Protein AF-A0A969I2C7-F1 (afdb_monomer_lite)

Sequence (202 aa):
MCLPRSASASSNAVRVYLEALSSTLPQPARATVAEISGVPRQALALRAYLRAGDQLTTRWSWTEQQTREFQASSGHRQLLASIAAVTQRFEADNPGFSLFANTQVRSLELQLQRWNENPRVAAVAGELYAALVRELEWAHPEQPGVSSLDRCKAFLIGWRPSVGCAFGGARSVRARTVACRRFPGDAGGAHRRRHERCSHRA

Secondary structure (DSSP, 8-state):
-PPPPPHHHHHHHHHHHHHHHHTTS-HHHHHHHHHSSSHHHHHHHHHHHHHHGGGTTTTPPPPHHHHHHHHHSHHHHHHHHHHHHHHHHHHHHSTT-B---------HHHHHHHHHH-HHHHHHHHHHHHHHHHHHHHH--SS--HHHHHHHHHHHHH---SS----S------------BPPPPP----------------

Radius of gyration: 27.77 Å; chains: 1; bounding box: 51×50×104 Å

Structure (mmCIF, N/CA/C/O backbone):
data_AF-A0A969I2C7-F1
#
_entry.id   AF-A0A969I2C7-F1
#
loop_
_atom_site.group_PDB
_atom_site.id
_atom_site.type_symbol
_atom_site.label_atom_id
_atom_site.label_alt_id
_atom_site.label_comp_id
_atom_site.label_asym_id
_atom_site.label_entity_id
_atom_site.label_seq_id
_atom_site.pdbx_PDB_ins_code
_atom_site.Cartn_x
_atom_site.Cartn_y
_atom_site.Cartn_z
_atom_site.occupancy
_atom_site.B_iso_or_equiv
_atom_site.auth_seq_id
_atom_site.auth_comp_id
_atom_site.auth_asym_id
_atom_site.auth_atom_id
_atom_site.pdbx_PDB_model_num
ATOM 1 N N . MET A 1 1 ? 25.842 -8.824 -31.237 1.00 39.06 1 MET A N 1
ATOM 2 C CA . MET A 1 1 ? 26.272 -8.269 -29.936 1.00 39.06 1 MET A CA 1
ATOM 3 C C . MET A 1 1 ? 25.259 -7.212 -29.528 1.00 39.06 1 MET A C 1
ATOM 5 O O . MET A 1 1 ? 25.182 -6.196 -30.202 1.00 39.06 1 MET A O 1
ATOM 9 N N . CYS A 1 2 ? 24.444 -7.463 -28.504 1.00 46.62 2 CYS A N 1
ATOM 10 C CA . CYS A 1 2 ? 23.597 -6.425 -27.909 1.00 46.62 2 CYS A CA 1
ATOM 11 C C . CYS A 1 2 ? 24.410 -5.756 -26.802 1.00 46.62 2 CYS A C 1
ATOM 13 O O . CYS A 1 2 ? 24.864 -6.437 -25.884 1.00 46.62 2 CYS A O 1
ATOM 15 N N . LEU A 1 3 ? 24.664 -4.455 -26.933 1.00 50.41 3 LEU A N 1
ATOM 16 C CA . LEU A 1 3 ? 25.344 -3.691 -25.893 1.00 50.41 3 LEU A CA 1
ATOM 17 C C . LEU A 1 3 ? 24.440 -3.604 -24.652 1.00 50.41 3 LEU A C 1
ATOM 19 O O . LEU A 1 3 ? 23.225 -3.447 -24.807 1.00 50.41 3 LEU A O 1
ATOM 23 N N . PRO A 1 4 ? 25.002 -3.700 -23.436 1.00 59.28 4 PRO A N 1
ATOM 24 C CA . PRO A 1 4 ? 24.235 -3.496 -22.218 1.00 59.28 4 PRO A CA 1
ATOM 25 C C . PRO A 1 4 ? 23.692 -2.063 -22.172 1.00 59.28 4 PRO A C 1
ATOM 27 O O . PRO A 1 4 ? 24.379 -1.103 -22.527 1.00 59.28 4 PRO A O 1
ATOM 30 N N . ARG A 1 5 ? 22.441 -1.926 -21.732 1.00 67.06 5 ARG A N 1
ATOM 31 C CA . ARG A 1 5 ? 21.772 -0.637 -21.554 1.00 67.06 5 ARG A CA 1
ATOM 32 C C . ARG A 1 5 ? 22.396 0.121 -20.375 1.00 67.06 5 ARG A C 1
ATOM 34 O O . ARG A 1 5 ? 22.718 -0.474 -19.352 1.00 67.06 5 ARG A O 1
ATOM 41 N N . SER A 1 6 ? 22.573 1.436 -20.503 1.00 69.69 6 SER A N 1
ATOM 42 C CA . SER A 1 6 ? 23.121 2.273 -19.424 1.00 69.69 6 SER A CA 1
ATOM 43 C C . SER A 1 6 ? 22.170 2.352 -18.222 1.00 69.69 6 SER A C 1
ATOM 45 O O . SER A 1 6 ? 20.956 2.452 -18.393 1.00 69.69 6 SER A O 1
ATOM 47 N N . ALA A 1 7 ? 22.713 2.433 -17.002 1.00 68.00 7 ALA A N 1
ATOM 48 C CA . ALA A 1 7 ? 21.931 2.448 -15.756 1.00 68.00 7 ALA A CA 1
ATOM 49 C C . ALA A 1 7 ? 20.865 3.568 -15.672 1.00 68.00 7 ALA A C 1
ATOM 51 O O . ALA A 1 7 ? 19.796 3.382 -15.080 1.00 68.00 7 ALA A O 1
ATOM 52 N N . SER A 1 8 ? 21.125 4.732 -16.279 1.00 70.50 8 SER A N 1
ATOM 53 C CA . SER A 1 8 ? 20.162 5.839 -16.375 1.00 70.50 8 SER A CA 1
ATOM 54 C C . SER A 1 8 ? 18.977 5.506 -17.287 1.00 70.50 8 SER A C 1
ATOM 56 O O . SER A 1 8 ? 17.833 5.804 -16.944 1.00 70.50 8 SER A O 1
ATOM 58 N N . ALA A 1 9 ? 19.228 4.831 -18.410 1.00 71.38 9 ALA A N 1
ATOM 59 C CA . ALA A 1 9 ? 18.199 4.389 -19.342 1.00 71.38 9 ALA A CA 1
ATOM 60 C C . ALA A 1 9 ? 17.344 3.262 -18.739 1.00 71.38 9 ALA A C 1
ATOM 62 O O . ALA A 1 9 ? 16.119 3.300 -18.857 1.00 71.38 9 ALA A O 1
ATOM 63 N N . SER A 1 10 ? 17.952 2.331 -17.997 1.00 78.56 10 SER A N 1
ATOM 64 C CA . SER A 1 10 ? 17.219 1.303 -17.244 1.00 78.56 10 SER A CA 1
ATOM 65 C C . SER A 1 10 ? 16.339 1.913 -16.147 1.00 78.56 10 SER A C 1
ATOM 67 O O . SER A 1 10 ? 15.177 1.540 -16.000 1.00 78.56 10 SER A O 1
ATOM 69 N N . SER A 1 11 ? 16.843 2.920 -15.424 1.00 83.62 11 SER A N 1
ATOM 70 C CA . SER A 1 11 ? 16.057 3.640 -14.410 1.00 83.62 11 SER A CA 1
ATOM 71 C C . SER A 1 11 ? 14.881 4.414 -15.018 1.00 83.62 11 SER A C 1
ATOM 73 O O . SER A 1 11 ? 13.804 4.465 -14.423 1.00 83.62 11 SER A O 1
ATOM 75 N N . ASN A 1 12 ? 15.058 4.995 -16.210 1.00 88.88 12 ASN A N 1
ATOM 76 C CA . ASN A 1 12 ? 13.971 5.654 -16.931 1.00 88.88 12 ASN A CA 1
ATOM 77 C C . ASN A 1 12 ? 12.914 4.643 -17.403 1.00 88.88 12 ASN A C 1
ATOM 79 O O . ASN A 1 12 ? 11.724 4.848 -17.183 1.00 88.88 12 ASN A O 1
ATOM 83 N N . ALA A 1 13 ? 13.341 3.507 -17.963 1.00 90.12 13 ALA A N 1
ATOM 84 C CA . ALA A 1 13 ? 12.431 2.443 -18.382 1.00 90.12 13 ALA A CA 1
ATOM 85 C C . ALA A 1 13 ? 11.561 1.944 -17.225 1.00 90.12 13 ALA A C 1
ATOM 87 O O . ALA A 1 13 ? 10.348 1.835 -17.377 1.00 90.12 13 ALA A O 1
ATOM 88 N N . VAL A 1 14 ? 12.150 1.719 -16.044 1.00 93.56 14 VAL A N 1
ATOM 89 C CA . VAL A 1 14 ? 11.373 1.340 -14.856 1.00 93.56 14 VAL A CA 1
ATOM 90 C C . VAL A 1 14 ? 10.276 2.365 -14.573 1.00 93.56 14 VAL A C 1
ATOM 92 O O . VAL A 1 14 ? 9.125 1.977 -14.395 1.00 93.56 14 VAL A O 1
ATOM 95 N N . ARG A 1 15 ? 10.593 3.666 -14.572 1.00 94.31 15 ARG A N 1
ATOM 96 C CA . ARG A 1 15 ? 9.592 4.718 -14.326 1.00 94.31 15 ARG A CA 1
ATOM 97 C C . ARG A 1 15 ? 8.451 4.671 -15.339 1.00 94.31 15 ARG A C 1
ATOM 99 O O . ARG A 1 15 ? 7.300 4.661 -14.920 1.00 94.31 15 ARG A O 1
ATOM 106 N N . VAL A 1 16 ? 8.766 4.557 -16.629 1.00 94.62 16 VAL A N 1
ATOM 107 C CA . VAL A 1 16 ? 7.765 4.495 -17.707 1.00 94.62 16 VAL A CA 1
ATOM 108 C C . VAL A 1 16 ? 6.831 3.290 -17.535 1.00 94.62 16 VAL A C 1
ATOM 110 O O . VAL A 1 16 ? 5.611 3.432 -17.614 1.00 94.62 16 VAL A O 1
ATOM 113 N N . TYR A 1 17 ? 7.371 2.105 -17.235 1.00 96.19 17 TYR A N 1
ATOM 114 C CA . TY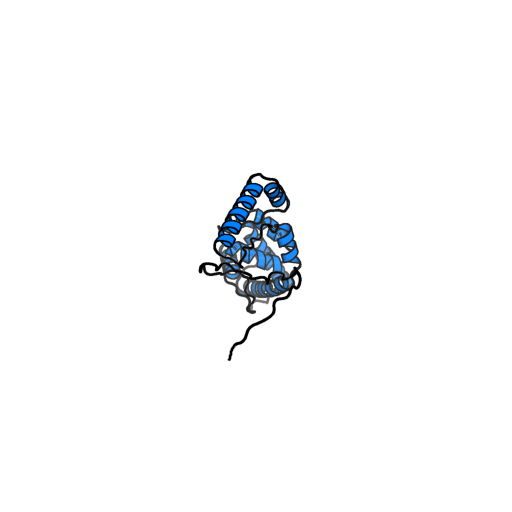R A 1 17 ? 6.550 0.912 -16.991 1.00 96.19 17 TYR A CA 1
ATOM 115 C C . TYR A 1 17 ? 5.682 1.048 -15.733 1.00 96.19 17 TYR A C 1
ATOM 117 O O . TYR A 1 17 ? 4.509 0.673 -15.752 1.00 96.19 17 TYR A O 1
ATOM 125 N N . LEU A 1 18 ? 6.235 1.583 -14.639 1.00 96.62 18 LEU A N 1
ATOM 126 C CA . LEU A 1 18 ? 5.486 1.783 -13.396 1.00 96.62 18 LEU A CA 1
ATOM 127 C C . LEU A 1 18 ? 4.371 2.819 -13.565 1.00 96.62 18 LEU A C 1
ATOM 129 O O . LEU A 1 18 ? 3.283 2.620 -13.028 1.00 96.62 18 LEU A O 1
ATOM 133 N N . GLU A 1 19 ? 4.609 3.893 -14.315 1.00 96.06 19 GLU A N 1
ATOM 134 C CA . GLU A 1 19 ? 3.605 4.912 -14.628 1.00 96.06 19 GLU A CA 1
ATOM 135 C C . GLU A 1 19 ? 2.473 4.332 -15.481 1.00 96.06 19 GLU A C 1
ATOM 137 O O . GLU A 1 19 ? 1.300 4.446 -15.112 1.00 96.06 19 GLU A O 1
ATOM 142 N N . ALA A 1 20 ? 2.815 3.616 -16.556 1.00 96.31 20 ALA A N 1
ATOM 143 C CA . ALA A 1 20 ? 1.841 2.951 -17.414 1.00 96.31 20 ALA A CA 1
ATOM 144 C C . ALA A 1 20 ? 0.971 1.960 -16.622 1.00 96.31 20 ALA A C 1
ATOM 146 O O . ALA A 1 20 ? -0.255 1.993 -16.722 1.00 96.31 20 ALA A O 1
ATOM 147 N N . LEU A 1 21 ? 1.568 1.135 -15.758 1.00 97.00 21 LEU A N 1
ATOM 148 C CA . LEU A 1 21 ? 0.813 0.222 -14.897 1.00 97.00 21 LEU A CA 1
ATOM 149 C C . LEU A 1 21 ? -0.023 0.962 -13.841 1.00 97.00 21 LEU A C 1
ATOM 151 O O . LEU A 1 21 ? -1.174 0.593 -13.606 1.00 97.00 21 LEU A O 1
ATOM 155 N N . SER A 1 22 ? 0.501 2.030 -13.236 1.00 96.94 22 SER A N 1
ATOM 156 C CA . SER A 1 22 ? -0.236 2.844 -12.254 1.00 96.94 22 SER A CA 1
ATOM 157 C C . SER A 1 22 ? -1.448 3.546 -12.873 1.00 96.94 22 SER A C 1
ATOM 159 O O . SER A 1 22 ? -2.465 3.733 -12.203 1.00 96.94 22 SER A O 1
ATOM 161 N N . SER A 1 23 ? -1.389 3.873 -14.168 1.00 95.88 23 SER A N 1
ATOM 162 C CA . SER A 1 23 ? -2.513 4.449 -14.917 1.00 95.88 23 SER A CA 1
ATOM 163 C C . SER A 1 23 ? -3.710 3.497 -15.066 1.00 95.88 23 SER A C 1
ATOM 165 O O . SER A 1 23 ? -4.820 3.945 -15.350 1.00 95.88 23 SER A O 1
ATOM 167 N N . THR A 1 24 ? -3.517 2.197 -14.818 1.00 94.94 24 THR A N 1
ATOM 168 C CA . THR A 1 24 ? -4.598 1.195 -14.818 1.00 94.94 24 THR A CA 1
ATOM 169 C C . THR A 1 24 ? -5.295 1.064 -13.463 1.00 94.94 24 THR A C 1
ATOM 171 O O . THR A 1 24 ? -6.362 0.463 -13.371 1.00 94.94 24 THR A O 1
ATOM 174 N N . LEU A 1 25 ? -4.712 1.628 -12.399 1.00 95.25 25 LEU A N 1
ATOM 175 C CA . LEU A 1 25 ? -5.284 1.553 -11.060 1.00 95.25 25 LEU A CA 1
ATOM 176 C C . LEU A 1 25 ? -6.465 2.525 -10.886 1.00 95.25 25 LEU A C 1
ATOM 178 O O . LEU A 1 25 ? -6.471 3.606 -11.499 1.00 95.25 25 LEU A O 1
ATOM 182 N N . PRO A 1 26 ? -7.410 2.202 -9.976 1.00 94.56 26 PRO A N 1
ATOM 183 C CA . PRO A 1 26 ? -8.399 3.153 -9.480 1.00 94.56 26 PRO A CA 1
ATOM 184 C C . PRO A 1 26 ? -7.735 4.428 -8.957 1.00 94.56 26 PRO A C 1
ATOM 186 O O . PRO A 1 26 ? -6.616 4.379 -8.435 1.00 94.56 26 PRO A O 1
ATOM 189 N N . GLN A 1 27 ? -8.442 5.559 -9.049 1.00 93.69 27 GLN A N 1
ATOM 190 C CA . GLN A 1 27 ? -7.879 6.867 -8.699 1.00 93.69 27 GLN A CA 1
ATOM 191 C C . GLN A 1 27 ? -7.196 6.870 -7.320 1.00 93.69 27 GLN A C 1
ATOM 193 O O . GLN A 1 27 ? -6.032 7.279 -7.283 1.00 93.69 27 GLN A O 1
ATOM 198 N N . PRO A 1 28 ? -7.824 6.391 -6.220 1.00 92.69 28 PRO A N 1
ATOM 199 C CA . PRO A 1 28 ? -7.234 6.558 -4.889 1.00 92.69 28 PRO A CA 1
ATOM 200 C C . PRO A 1 28 ? -5.868 5.880 -4.775 1.00 92.69 28 PRO A C 1
ATOM 202 O O . PRO A 1 28 ? -4.930 6.422 -4.189 1.00 92.69 28 PRO A O 1
ATOM 205 N N . ALA A 1 29 ? -5.728 4.722 -5.425 1.00 94.81 29 ALA A N 1
ATOM 206 C CA . ALA A 1 29 ? -4.479 3.984 -5.482 1.00 94.81 29 ALA A CA 1
ATOM 207 C C . ALA A 1 29 ? -3.422 4.686 -6.326 1.00 94.81 29 ALA A C 1
ATOM 209 O O . ALA A 1 29 ? -2.269 4.762 -5.910 1.00 94.81 29 ALA A O 1
ATOM 210 N N . ARG A 1 30 ? -3.810 5.254 -7.469 1.00 95.75 30 ARG A N 1
ATOM 211 C CA . ARG A 1 30 ? -2.900 6.042 -8.306 1.00 95.75 30 ARG A CA 1
ATOM 212 C C . ARG A 1 30 ? -2.360 7.266 -7.567 1.00 95.75 30 ARG A C 1
ATOM 214 O O . ARG A 1 30 ? -1.153 7.486 -7.588 1.00 95.75 30 ARG A O 1
ATOM 221 N N . ALA A 1 31 ? -3.230 8.016 -6.889 1.00 94.88 31 ALA A N 1
ATOM 222 C CA . ALA A 1 31 ? -2.831 9.167 -6.080 1.00 94.88 31 ALA A CA 1
ATOM 223 C C . ALA A 1 31 ? -1.869 8.752 -4.958 1.00 94.88 31 ALA A C 1
ATOM 225 O O . ALA A 1 31 ? -0.801 9.334 -4.802 1.00 94.88 31 ALA A O 1
ATOM 226 N N . THR A 1 32 ? -2.183 7.656 -4.265 1.00 95.69 32 THR A N 1
ATOM 227 C CA . THR A 1 32 ? -1.338 7.132 -3.184 1.00 95.69 32 THR A CA 1
ATOM 228 C C . THR A 1 32 ? 0.038 6.689 -3.685 1.00 95.69 32 THR A C 1
ATOM 230 O O . THR A 1 32 ? 1.037 6.959 -3.028 1.00 95.69 32 THR A O 1
ATOM 233 N N . VAL A 1 33 ? 0.137 6.052 -4.860 1.00 96.69 33 VAL A N 1
ATOM 234 C CA . VAL A 1 33 ? 1.444 5.714 -5.457 1.00 96.69 33 VAL A CA 1
ATOM 235 C C . VAL A 1 33 ? 2.267 6.976 -5.739 1.00 96.69 33 VAL A C 1
ATOM 237 O O . VAL A 1 33 ? 3.473 6.969 -5.496 1.00 96.69 33 VAL A O 1
ATOM 240 N N . ALA A 1 34 ? 1.639 8.059 -6.204 1.00 95.38 34 ALA A N 1
ATOM 241 C CA . ALA A 1 34 ? 2.335 9.314 -6.484 1.00 95.38 34 ALA A CA 1
ATOM 242 C C . ALA A 1 34 ? 2.914 9.979 -5.217 1.00 95.38 34 ALA A C 1
ATOM 244 O O . ALA A 1 34 ? 3.981 10.584 -5.287 1.00 95.38 34 ALA A O 1
ATOM 245 N N . GLU A 1 35 ? 2.266 9.812 -4.060 1.00 96.38 35 GLU A N 1
ATOM 246 C CA . GLU A 1 35 ? 2.725 10.340 -2.762 1.00 96.38 35 GLU A CA 1
ATOM 247 C C . GLU A 1 35 ? 3.850 9.512 -2.108 1.00 96.38 35 GLU A C 1
ATOM 249 O O . GLU A 1 35 ? 4.478 9.939 -1.134 1.00 96.38 35 GLU A O 1
ATOM 254 N N . ILE A 1 36 ? 4.133 8.310 -2.616 1.00 97.00 36 ILE A N 1
ATOM 255 C CA . ILE A 1 36 ? 5.173 7.443 -2.057 1.00 97.00 36 ILE A CA 1
ATOM 256 C C . ILE A 1 36 ? 6.563 7.906 -2.496 1.00 97.00 36 ILE A C 1
ATOM 258 O O . ILE A 1 36 ? 6.859 8.043 -3.686 1.00 97.00 36 ILE A O 1
ATOM 262 N N . SER A 1 37 ? 7.462 8.055 -1.522 1.00 93.94 37 SER A N 1
ATOM 263 C CA . SER A 1 37 ? 8.812 8.567 -1.744 1.00 93.94 37 SER A CA 1
ATOM 264 C C . SER A 1 37 ? 9.735 7.525 -2.378 1.00 93.94 37 SER A C 1
ATOM 266 O O . SER A 1 37 ? 10.164 6.551 -1.744 1.00 93.94 37 SER A O 1
ATOM 268 N N . GLY A 1 38 ? 10.127 7.805 -3.620 1.00 95.38 38 GLY A N 1
ATOM 269 C CA . GLY A 1 38 ? 11.144 7.069 -4.363 1.00 95.38 38 GLY A CA 1
ATOM 270 C C . GLY A 1 38 ? 10.597 5.878 -5.150 1.00 95.38 38 GLY A C 1
ATOM 271 O O . GLY A 1 38 ? 9.775 5.097 -4.669 1.00 95.38 38 GLY A O 1
ATOM 272 N N . VAL A 1 39 ? 11.137 5.701 -6.358 1.00 96.81 39 VAL A N 1
ATOM 273 C CA . VAL A 1 39 ? 10.709 4.673 -7.325 1.00 96.81 39 VAL A CA 1
ATOM 274 C C . VAL A 1 39 ? 10.699 3.253 -6.749 1.00 96.81 39 VAL A C 1
ATOM 276 O O . VAL A 1 39 ? 9.729 2.536 -6.992 1.00 96.81 39 VAL A O 1
ATOM 279 N N . PRO A 1 40 ? 11.689 2.819 -5.939 1.00 97.12 40 PRO A N 1
ATOM 280 C CA . PRO A 1 40 ? 11.650 1.476 -5.367 1.00 97.12 40 PRO A CA 1
ATOM 281 C C . PRO A 1 40 ? 10.405 1.228 -4.505 1.00 97.12 40 PRO A C 1
ATOM 283 O O . PRO A 1 40 ? 9.759 0.184 -4.617 1.00 97.12 40 PRO A O 1
ATOM 286 N N . ARG A 1 41 ? 10.033 2.190 -3.645 1.00 98.06 41 ARG A N 1
ATOM 287 C CA . ARG A 1 41 ? 8.859 2.050 -2.769 1.00 98.06 41 ARG A CA 1
ATOM 288 C C . ARG A 1 41 ? 7.562 2.102 -3.569 1.00 98.06 41 ARG A C 1
ATOM 290 O O . ARG A 1 41 ? 6.636 1.359 -3.249 1.00 98.06 41 ARG A O 1
ATOM 297 N N . GLN A 1 42 ? 7.516 2.927 -4.615 1.00 98.12 42 GLN A N 1
ATOM 298 C CA . GLN A 1 42 ? 6.392 2.977 -5.552 1.00 98.12 42 GLN A CA 1
ATOM 299 C C . GLN A 1 42 ? 6.194 1.629 -6.253 1.00 98.12 42 GLN A C 1
ATOM 301 O O . GLN A 1 42 ? 5.075 1.127 -6.284 1.00 98.12 42 GLN A O 1
ATOM 306 N N . ALA A 1 43 ? 7.270 0.989 -6.727 1.00 98.00 43 ALA A N 1
ATOM 307 C CA . ALA A 1 43 ? 7.205 -0.338 -7.343 1.00 98.00 43 ALA A CA 1
ATOM 308 C C . ALA A 1 43 ? 6.625 -1.392 -6.386 1.00 98.00 43 ALA A C 1
ATOM 310 O O . ALA A 1 43 ? 5.768 -2.194 -6.766 1.00 98.00 43 ALA A O 1
ATOM 311 N N . LEU A 1 44 ? 7.051 -1.364 -5.119 1.00 98.00 44 LEU A N 1
ATOM 312 C CA . LEU A 1 44 ? 6.554 -2.285 -4.099 1.00 98.00 44 LEU A CA 1
ATOM 313 C C . LEU A 1 44 ? 5.074 -2.050 -3.762 1.00 98.00 44 LEU A C 1
ATOM 315 O O . LEU A 1 44 ? 4.324 -3.016 -3.599 1.00 98.00 44 LEU A O 1
ATOM 319 N N . ALA A 1 45 ? 4.642 -0.791 -3.681 1.00 97.44 45 ALA A N 1
ATOM 320 C CA . ALA A 1 45 ? 3.241 -0.444 -3.453 1.00 97.44 45 ALA A CA 1
ATOM 321 C C . ALA A 1 45 ? 2.361 -0.833 -4.647 1.00 97.44 45 ALA A C 1
ATOM 323 O O . ALA A 1 45 ? 1.341 -1.502 -4.472 1.00 97.44 45 ALA A O 1
ATOM 324 N N . LEU A 1 46 ? 2.802 -0.511 -5.865 1.00 97.75 46 LEU A N 1
ATOM 325 C CA . LEU A 1 46 ? 2.124 -0.883 -7.101 1.00 97.75 46 LEU A CA 1
ATOM 326 C C . LEU A 1 46 ? 1.931 -2.399 -7.190 1.00 97.75 46 LEU A C 1
ATOM 328 O O . LEU A 1 46 ? 0.825 -2.861 -7.457 1.00 97.75 46 LEU A O 1
ATOM 332 N N . ARG A 1 47 ? 2.963 -3.187 -6.869 1.00 97.50 47 ARG A N 1
ATOM 333 C CA . ARG A 1 47 ? 2.849 -4.648 -6.755 1.00 97.50 47 ARG A CA 1
ATOM 334 C C . ARG A 1 47 ? 1.724 -5.069 -5.803 1.00 97.50 47 ARG A C 1
ATOM 336 O O . ARG A 1 47 ? 0.958 -5.976 -6.127 1.00 97.50 47 ARG A O 1
ATOM 343 N N . ALA A 1 48 ? 1.640 -4.462 -4.618 1.00 95.62 48 ALA A N 1
ATOM 344 C CA . ALA A 1 48 ? 0.611 -4.801 -3.637 1.00 95.62 48 ALA A CA 1
ATOM 345 C C . ALA A 1 48 ? -0.802 -4.483 -4.161 1.00 95.62 48 ALA A C 1
ATOM 347 O O . ALA A 1 48 ? -1.703 -5.309 -4.012 1.00 95.62 48 ALA A O 1
ATOM 348 N N . TYR A 1 49 ? -0.977 -3.341 -4.829 1.00 96.12 49 TYR A N 1
ATOM 349 C CA . TYR A 1 49 ? -2.252 -2.935 -5.426 1.00 96.12 49 TYR A CA 1
ATOM 350 C C . TYR A 1 49 ? -2.660 -3.803 -6.615 1.00 96.12 49 TYR A C 1
ATOM 352 O O . TYR A 1 49 ? -3.798 -4.263 -6.668 1.00 96.12 49 TYR A O 1
ATOM 360 N N . LEU A 1 50 ? -1.724 -4.129 -7.508 1.00 96.12 50 LEU A N 1
ATOM 361 C CA . LEU A 1 50 ? -1.968 -5.047 -8.622 1.00 96.12 50 LEU A CA 1
ATOM 362 C C . LEU A 1 50 ? -2.389 -6.440 -8.136 1.00 96.12 50 LEU A C 1
ATOM 364 O O . LEU A 1 50 ? -3.238 -7.076 -8.753 1.00 96.12 50 LEU A O 1
ATOM 368 N N . ARG A 1 51 ? -1.831 -6.906 -7.012 1.00 95.56 51 ARG A N 1
ATOM 369 C CA . ARG A 1 51 ? -2.205 -8.188 -6.401 1.00 95.56 51 ARG A CA 1
ATOM 370 C C . ARG A 1 51 ? -3.571 -8.150 -5.709 1.00 95.56 51 ARG A C 1
ATOM 372 O O . ARG A 1 51 ? -4.218 -9.189 -5.613 1.00 95.56 51 ARG A O 1
ATOM 379 N N . ALA A 1 52 ? -3.993 -6.995 -5.197 1.00 93.50 52 ALA A N 1
ATOM 380 C CA . ALA A 1 52 ? -5.318 -6.835 -4.602 1.00 93.50 52 ALA A CA 1
ATOM 381 C C . ALA A 1 52 ? -6.436 -6.877 -5.659 1.00 93.50 52 ALA A C 1
ATOM 383 O O . ALA A 1 52 ? -7.527 -7.362 -5.358 1.00 93.50 52 ALA A O 1
ATOM 384 N N . GLY A 1 53 ? -6.153 -6.409 -6.881 1.00 91.50 53 GLY A N 1
ATOM 385 C CA . GLY A 1 53 ? -7.094 -6.437 -8.002 1.00 91.50 53 GLY A CA 1
ATOM 386 C C . GLY A 1 53 ? -8.414 -5.744 -7.660 1.00 91.50 53 GLY A C 1
ATOM 387 O O . GLY A 1 53 ? -8.425 -4.680 -7.041 1.00 91.50 53 GLY A O 1
ATOM 388 N N . ASP A 1 54 ? -9.530 -6.383 -8.001 1.00 88.56 54 ASP A N 1
ATOM 389 C CA . ASP A 1 54 ? -10.878 -5.817 -7.840 1.00 88.56 54 ASP A CA 1
ATOM 390 C C . ASP A 1 54 ? -11.281 -5.585 -6.374 1.00 88.56 54 ASP A C 1
ATOM 392 O O . ASP A 1 54 ? -12.189 -4.812 -6.080 1.00 88.56 54 ASP A O 1
ATOM 396 N N . GLN A 1 55 ? -10.585 -6.217 -5.424 1.00 89.75 55 GLN A N 1
ATOM 397 C CA . GLN A 1 55 ? -10.828 -6.042 -3.987 1.00 89.75 55 GLN A CA 1
ATOM 398 C C . GLN A 1 55 ? -10.150 -4.792 -3.410 1.00 89.75 55 GLN A C 1
ATOM 400 O O . GLN A 1 55 ? -10.228 -4.540 -2.207 1.00 89.75 55 GLN A O 1
ATOM 405 N N . LEU A 1 56 ? -9.435 -4.023 -4.234 1.00 91.19 56 LEU A N 1
ATOM 406 C CA . LEU A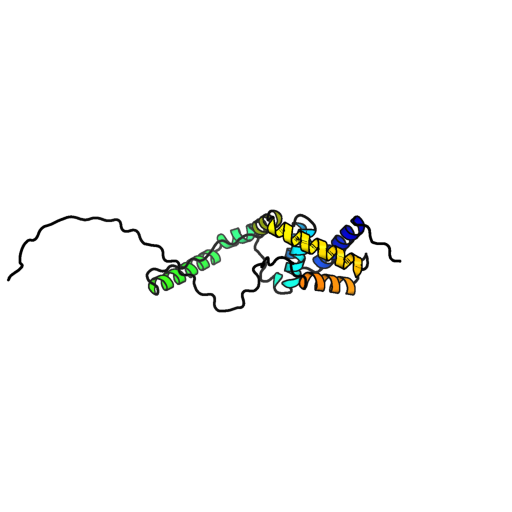 1 56 ? -8.663 -2.883 -3.758 1.00 91.19 56 LEU A CA 1
ATOM 407 C C . LEU A 1 56 ? -9.554 -1.766 -3.209 1.00 91.19 56 LEU A C 1
ATOM 409 O O . LEU A 1 56 ? -9.287 -1.235 -2.134 1.00 91.19 56 LEU A O 1
ATOM 413 N N . THR A 1 57 ? -10.623 -1.424 -3.926 1.00 87.25 57 THR A N 1
ATOM 414 C CA . THR A 1 57 ? -11.521 -0.319 -3.556 1.00 87.25 57 THR A CA 1
ATOM 415 C C . THR A 1 57 ? -12.406 -0.671 -2.364 1.00 87.25 57 THR A C 1
ATOM 417 O O . THR A 1 57 ? -12.678 0.189 -1.532 1.00 87.25 57 THR A O 1
ATOM 420 N N . THR A 1 58 ? -12.797 -1.940 -2.220 1.00 87.69 58 THR A N 1
ATOM 421 C CA . THR A 1 58 ? -13.641 -2.408 -1.107 1.00 87.69 58 THR A CA 1
ATOM 422 C C . THR A 1 58 ? -12.914 -2.397 0.237 1.00 87.69 58 THR A C 1
ATOM 424 O O . THR A 1 58 ? -13.550 -2.366 1.287 1.00 87.69 58 THR A O 1
ATOM 427 N N . ARG A 1 59 ? -11.577 -2.421 0.217 1.00 84.69 59 ARG A N 1
ATOM 428 C CA . ARG A 1 59 ? -10.714 -2.433 1.408 1.00 84.69 59 ARG A CA 1
ATOM 429 C C . ARG A 1 59 ? -9.850 -1.184 1.515 1.00 84.69 59 ARG A C 1
ATOM 431 O O . ARG A 1 59 ? -8.813 -1.214 2.180 1.00 84.69 59 ARG A O 1
ATOM 438 N N . TRP A 1 60 ? -10.245 -0.117 0.830 1.00 91.56 60 TRP A N 1
ATOM 439 C CA . TRP A 1 60 ? -9.469 1.108 0.804 1.00 91.56 60 TRP A CA 1
ATOM 440 C C . TRP A 1 60 ? -9.434 1.774 2.183 1.00 91.56 60 TRP A C 1
ATOM 442 O O . TRP A 1 60 ? -10.424 1.778 2.917 1.00 91.56 60 TRP A O 1
ATOM 452 N N . SER A 1 61 ? -8.280 2.331 2.539 1.00 90.94 61 SER A N 1
ATOM 453 C CA . SER A 1 61 ? -8.099 3.029 3.811 1.00 90.94 61 SER A CA 1
ATOM 454 C C . SER A 1 61 ? -8.794 4.386 3.782 1.00 90.94 61 SER A C 1
ATOM 456 O O . SER A 1 61 ? -8.711 5.110 2.792 1.00 90.94 61 SER A O 1
ATOM 458 N N . TRP A 1 62 ? -9.437 4.748 4.888 1.00 92.44 62 TRP A N 1
ATOM 459 C CA . TRP A 1 62 ? -10.033 6.070 5.051 1.00 92.44 62 TRP A CA 1
ATOM 460 C C . TRP A 1 62 ? -8.977 7.149 5.267 1.00 92.44 62 TRP A C 1
ATOM 462 O O . TRP A 1 62 ? -7.951 6.907 5.909 1.00 92.44 62 TRP A O 1
ATOM 472 N N . THR A 1 63 ? -9.264 8.351 4.777 1.00 93.19 63 THR A N 1
ATOM 473 C CA . THR A 1 63 ? -8.503 9.557 5.122 1.00 93.19 63 THR A CA 1
ATOM 474 C C . THR A 1 63 ? -8.722 9.934 6.585 1.00 93.19 63 THR A C 1
ATOM 476 O O . THR A 1 63 ? -9.639 9.444 7.262 1.00 93.19 63 THR A O 1
ATOM 479 N N . GLU A 1 64 ? -7.887 10.829 7.101 1.00 92.12 64 GLU A N 1
ATOM 480 C CA . GLU A 1 64 ? -8.065 11.358 8.450 1.00 92.12 64 GLU A CA 1
ATOM 481 C C . GLU A 1 64 ? -9.393 12.120 8.576 1.00 92.12 64 GLU A C 1
ATOM 483 O O . GLU A 1 64 ? -10.083 12.001 9.589 1.00 92.12 64 GLU A O 1
ATOM 488 N N . GLN A 1 65 ? -9.795 12.848 7.531 1.00 92.44 65 GLN A N 1
ATOM 489 C CA . GLN A 1 65 ? -11.084 13.537 7.489 1.00 92.44 65 GLN A CA 1
ATOM 490 C C . GLN A 1 65 ? -12.255 12.547 7.563 1.00 92.44 65 GLN A C 1
ATOM 492 O O . GLN A 1 65 ? -13.108 12.688 8.434 1.00 92.44 65 GLN A O 1
ATOM 497 N N . GLN A 1 66 ? -12.263 11.507 6.723 1.00 93.19 66 GLN A N 1
ATOM 498 C CA . GLN A 1 66 ? -13.307 10.472 6.745 1.00 93.19 66 GLN A CA 1
ATOM 499 C C . GLN A 1 66 ? -13.371 9.757 8.099 1.00 93.19 66 GLN A C 1
ATOM 501 O O . GLN A 1 66 ? -14.449 9.453 8.608 1.00 93.19 66 GLN A O 1
ATOM 506 N N . THR A 1 67 ? -12.209 9.521 8.716 1.00 91.88 67 THR A N 1
ATOM 507 C CA . THR A 1 67 ? -12.129 8.948 10.064 1.00 91.88 67 THR A CA 1
ATOM 508 C C . THR A 1 67 ? -12.798 9.864 11.091 1.00 91.88 67 THR A C 1
ATOM 510 O O . THR A 1 67 ? -13.614 9.390 11.882 1.00 91.88 67 THR A O 1
ATOM 513 N N . ARG A 1 68 ? -12.505 11.170 11.058 1.00 93.12 68 ARG A N 1
ATOM 514 C CA . ARG A 1 68 ? -13.112 12.170 11.951 1.00 93.12 68 ARG A CA 1
ATOM 515 C C . ARG A 1 68 ? -14.625 12.287 11.745 1.00 93.12 68 ARG A C 1
ATOM 517 O O . ARG A 1 68 ? -15.375 12.280 12.719 1.00 93.12 68 ARG A O 1
ATOM 524 N N . GLU A 1 69 ? -15.076 12.335 10.494 1.00 94.69 69 GLU A N 1
ATOM 525 C CA . GLU A 1 69 ? -16.499 12.373 10.135 1.00 94.69 69 GLU A CA 1
ATOM 526 C C . GLU A 1 69 ? -17.243 11.142 10.664 1.00 94.69 69 GLU A C 1
ATOM 528 O O . GLU A 1 69 ? -18.284 11.269 11.316 1.00 94.69 69 GLU A O 1
ATOM 533 N N . PHE A 1 70 ? -16.681 9.945 10.467 1.00 93.44 70 PHE A N 1
ATOM 534 C CA . PHE A 1 70 ? -17.272 8.727 11.008 1.00 93.44 70 PHE A CA 1
ATOM 535 C C . PHE A 1 70 ? -17.312 8.758 12.535 1.00 93.44 70 PHE A C 1
ATOM 537 O O . PHE A 1 70 ? -18.352 8.454 13.113 1.00 93.44 70 PHE A O 1
ATOM 544 N N . GLN A 1 71 ? -16.231 9.173 13.197 1.00 94.06 71 GLN A N 1
ATOM 545 C CA . GLN A 1 71 ? -16.165 9.240 14.659 1.00 94.06 71 GLN A CA 1
ATOM 546 C C . GLN A 1 71 ? -17.221 10.173 15.275 1.00 94.06 71 GLN A C 1
ATOM 548 O O . GLN A 1 71 ? -17.725 9.882 16.364 1.00 94.06 71 GLN A O 1
ATOM 553 N N . ALA A 1 72 ? -17.597 11.245 14.571 1.00 94.88 72 ALA A N 1
ATOM 554 C CA . ALA A 1 72 ? -18.666 12.159 14.976 1.00 94.88 72 ALA A CA 1
ATOM 555 C C . ALA A 1 72 ? -20.087 11.598 14.734 1.00 94.88 72 ALA A C 1
ATOM 557 O O . ALA A 1 72 ? -21.066 12.057 15.338 1.00 94.88 72 ALA A O 1
ATOM 558 N N . SER A 1 73 ? -20.223 10.587 13.873 1.00 95.94 73 SER A N 1
ATOM 559 C CA . SER A 1 73 ? -21.515 10.041 13.448 1.00 95.94 73 SER A CA 1
ATOM 560 C C . SER A 1 73 ? -22.243 9.235 14.536 1.00 95.94 73 SER A C 1
ATOM 562 O O . SER A 1 73 ? -21.658 8.722 15.495 1.00 95.94 73 SER A O 1
ATOM 564 N N . SER A 1 74 ? -23.559 9.071 14.364 1.00 96.44 74 SER A N 1
ATOM 565 C CA . SER A 1 74 ? -24.362 8.130 15.157 1.00 96.44 74 SER A CA 1
ATOM 566 C C . SER A 1 74 ? -23.942 6.675 14.938 1.00 96.44 74 SER A C 1
ATOM 568 O O . SER A 1 74 ? -23.971 5.894 15.888 1.00 96.44 74 SER A O 1
ATOM 570 N N . GLY A 1 75 ? -23.488 6.325 13.730 1.00 95.19 75 GLY A N 1
ATOM 571 C CA . GLY A 1 75 ? -22.995 4.986 13.404 1.00 95.19 75 GLY A CA 1
ATOM 572 C C . GLY A 1 75 ? -21.790 4.580 14.254 1.00 95.19 75 GLY A C 1
ATOM 573 O O . GLY A 1 75 ? -21.746 3.462 14.762 1.00 95.19 75 GLY A O 1
ATOM 574 N N . HIS A 1 76 ? -20.853 5.497 14.510 1.00 94.94 76 HIS A N 1
ATOM 575 C CA . HIS A 1 76 ? -19.725 5.220 15.404 1.00 94.94 76 HIS A CA 1
ATOM 576 C C . HIS A 1 76 ? -20.172 4.993 16.854 1.00 94.94 76 HIS A C 1
ATOM 578 O O . HIS A 1 76 ? -19.703 4.058 17.503 1.00 94.94 76 HIS A O 1
ATOM 584 N N . ARG A 1 77 ? -21.143 5.768 17.355 1.00 95.81 77 ARG A N 1
ATOM 585 C CA . ARG A 1 77 ? -21.721 5.531 18.691 1.00 95.81 77 ARG A CA 1
ATOM 586 C C . ARG A 1 77 ? -22.395 4.160 18.790 1.00 95.81 77 ARG A C 1
ATOM 588 O O . ARG A 1 77 ? -22.193 3.456 19.776 1.00 95.81 77 ARG A O 1
ATOM 595 N N . GLN A 1 78 ? -23.142 3.759 17.762 1.00 96.88 78 GLN A N 1
ATOM 596 C CA . GLN A 1 78 ? -23.774 2.436 17.692 1.00 96.88 78 GLN A CA 1
ATOM 597 C C . GLN A 1 78 ? -22.742 1.301 17.634 1.00 96.88 78 GLN A C 1
ATOM 599 O O . GLN A 1 78 ? -22.910 0.284 18.310 1.00 96.88 78 GLN A O 1
ATOM 604 N N . LEU A 1 79 ? -21.652 1.485 16.882 1.00 95.31 79 LEU A N 1
ATOM 605 C CA . LEU A 1 79 ? -20.538 0.537 16.831 1.00 95.31 79 LEU A CA 1
ATOM 606 C C . LEU A 1 79 ? -19.921 0.336 18.221 1.00 95.31 79 LEU A C 1
ATOM 608 O O . LEU A 1 79 ? -19.762 -0.802 18.655 1.00 95.31 79 LEU A O 1
ATOM 612 N N . LEU A 1 80 ? -19.614 1.423 18.935 1.00 96.06 80 LEU A N 1
ATOM 613 C CA . LEU A 1 80 ? -19.042 1.348 20.282 1.00 96.06 80 LEU A CA 1
ATOM 614 C C . LEU A 1 80 ? -19.991 0.665 21.273 1.00 96.06 80 LEU A C 1
ATOM 616 O O . LEU A 1 80 ? -19.552 -0.194 22.035 1.00 96.06 80 LEU A O 1
ATOM 620 N N . ALA A 1 81 ? -21.287 0.988 21.225 1.00 96.56 81 ALA A N 1
ATOM 621 C CA . ALA A 1 81 ? -22.295 0.330 22.054 1.00 96.56 81 ALA A CA 1
ATOM 622 C C . ALA A 1 81 ? -22.379 -1.180 21.767 1.00 96.56 81 ALA A C 1
ATOM 624 O O . ALA A 1 81 ? -22.444 -1.989 22.690 1.00 96.56 81 ALA A O 1
ATOM 625 N N . SER A 1 82 ? -22.307 -1.570 20.491 1.00 96.56 82 SER A N 1
ATOM 626 C CA . SER A 1 82 ? -22.327 -2.979 20.080 1.00 96.56 82 SER A CA 1
ATOM 627 C C . SER A 1 82 ? -21.082 -3.730 20.554 1.00 96.56 82 SER A C 1
ATOM 629 O O . SER A 1 82 ? -21.190 -4.845 21.059 1.00 96.56 82 SER A O 1
ATOM 631 N N . ILE A 1 83 ? -19.900 -3.112 20.443 1.00 95.56 83 ILE A N 1
ATOM 632 C CA . ILE A 1 83 ? -18.649 -3.681 20.966 1.00 95.56 83 ILE A CA 1
ATOM 633 C C . ILE A 1 83 ? -18.755 -3.878 22.480 1.00 95.56 83 ILE A C 1
ATOM 635 O O . ILE A 1 83 ? -18.442 -4.960 22.968 1.00 95.56 83 ILE A O 1
ATOM 639 N N . ALA A 1 84 ? -19.244 -2.874 23.211 1.00 95.38 84 ALA A N 1
ATOM 640 C CA . ALA A 1 84 ? -19.414 -2.960 24.658 1.00 95.38 84 ALA A CA 1
ATOM 641 C C . ALA A 1 84 ? -20.365 -4.098 25.063 1.00 95.38 84 ALA A C 1
ATOM 643 O O . ALA A 1 84 ? -20.045 -4.863 25.971 1.00 95.38 84 ALA A O 1
ATOM 644 N N . ALA A 1 85 ? -21.489 -4.262 24.357 1.00 96.88 85 ALA A N 1
ATOM 645 C CA . ALA A 1 85 ? -22.440 -5.342 24.617 1.00 96.88 85 ALA A CA 1
ATOM 646 C C . ALA A 1 85 ? -21.813 -6.734 24.410 1.00 96.88 85 ALA A C 1
ATOM 648 O O . ALA A 1 85 ? -21.996 -7.630 25.236 1.00 96.88 85 ALA A O 1
ATOM 649 N N . VAL A 1 86 ? -21.032 -6.914 23.339 1.00 96.88 86 VAL A N 1
ATOM 650 C CA . VAL A 1 86 ? -20.316 -8.174 23.076 1.00 96.88 86 VAL A CA 1
ATOM 651 C C . VAL A 1 86 ? -19.251 -8.436 24.139 1.00 96.88 86 VAL A C 1
ATOM 653 O O . VAL A 1 86 ? -19.156 -9.560 24.632 1.00 96.88 86 VAL A O 1
ATOM 656 N N . THR A 1 87 ? -18.478 -7.417 24.525 1.00 95.69 87 THR A N 1
ATOM 657 C CA . THR A 1 87 ? -17.473 -7.536 25.590 1.00 95.69 87 THR A CA 1
ATOM 658 C C . THR A 1 87 ? -18.118 -7.937 26.912 1.00 95.69 87 THR A C 1
ATOM 660 O O . THR A 1 87 ? -17.690 -8.917 27.512 1.00 95.69 87 THR A O 1
ATOM 663 N N . GLN A 1 88 ? -19.194 -7.262 27.324 1.00 95.56 88 GLN A N 1
ATOM 664 C CA . GLN A 1 88 ? -19.897 -7.576 28.568 1.00 95.56 88 GLN A CA 1
ATOM 665 C C . GLN A 1 88 ? -20.421 -9.014 28.574 1.00 95.56 88 GLN A C 1
ATOM 667 O O . GLN A 1 88 ? -20.255 -9.736 29.559 1.00 95.56 88 GLN A O 1
ATOM 672 N N . ARG A 1 89 ? -21.037 -9.450 27.468 1.00 96.88 89 ARG A N 1
ATOM 673 C CA . ARG A 1 89 ? -21.541 -10.819 27.352 1.00 96.88 89 ARG A CA 1
ATOM 674 C C . ARG A 1 89 ? -20.410 -11.839 27.460 1.00 96.88 89 ARG A C 1
ATOM 676 O O . ARG A 1 89 ? -20.547 -12.827 28.173 1.00 96.88 89 ARG A O 1
ATOM 683 N N . PHE A 1 90 ? -19.299 -11.589 26.773 1.00 97.50 90 PHE A N 1
ATOM 684 C CA . PHE A 1 90 ? -18.139 -12.466 26.821 1.00 97.50 90 PHE A CA 1
ATOM 685 C C . PHE A 1 90 ? -17.562 -12.581 28.232 1.00 97.50 90 PHE A C 1
ATOM 687 O O . PHE A 1 90 ? -17.273 -13.687 28.672 1.00 97.50 90 PHE A O 1
ATOM 694 N N . GLU A 1 91 ? -17.401 -11.466 28.941 1.00 97.25 91 GLU A N 1
ATOM 695 C CA . GLU A 1 91 ? -16.818 -11.442 30.288 1.00 97.25 91 GLU A CA 1
ATOM 696 C C . GLU A 1 91 ? -17.708 -12.149 31.315 1.00 97.25 91 GLU A C 1
ATOM 698 O O . GLU A 1 91 ? -17.199 -12.868 32.174 1.00 97.25 91 GLU A O 1
ATOM 703 N N . ALA A 1 92 ? -19.032 -12.015 31.186 1.00 96.56 92 ALA A N 1
ATOM 704 C CA . ALA A 1 92 ? -19.986 -12.751 32.012 1.00 96.56 92 ALA A CA 1
ATOM 705 C C . ALA A 1 92 ? -19.873 -14.271 31.806 1.00 96.56 92 ALA A C 1
ATOM 707 O O . ALA A 1 92 ? -19.893 -15.032 32.772 1.00 96.56 92 ALA A O 1
ATOM 708 N N . ASP A 1 93 ? -19.708 -14.703 30.553 1.00 97.56 93 ASP A N 1
ATOM 709 C CA . ASP A 1 93 ? -19.564 -16.118 30.201 1.00 97.56 93 ASP A CA 1
ATOM 710 C C . ASP A 1 93 ? -18.139 -16.656 30.475 1.00 97.56 93 ASP A C 1
ATOM 712 O O . ASP A 1 93 ? -17.937 -17.868 30.529 1.00 97.56 93 ASP A O 1
ATOM 716 N N . ASN A 1 94 ? -17.139 -15.779 30.656 1.00 96.81 94 ASN A N 1
ATOM 717 C CA . ASN A 1 94 ? -15.723 -16.143 30.801 1.00 96.81 94 ASN A CA 1
ATOM 718 C C . ASN A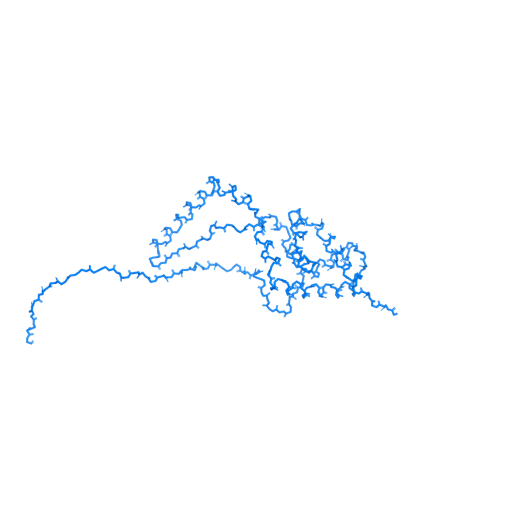 1 94 ? -15.039 -15.386 31.960 1.00 96.81 94 ASN A C 1
ATOM 720 O O . ASN A 1 94 ? -14.181 -14.527 31.718 1.00 96.81 94 ASN A O 1
ATOM 724 N N . PRO A 1 95 ? -15.349 -15.724 33.228 1.00 95.69 95 PRO A N 1
ATOM 725 C CA . PRO A 1 95 ? -14.731 -15.073 34.378 1.00 95.69 95 PRO A CA 1
ATOM 726 C C . PRO A 1 95 ? -13.196 -15.144 34.341 1.00 95.69 95 PRO A C 1
ATOM 728 O O . PRO A 1 95 ? -12.605 -16.208 34.149 1.00 95.69 95 PRO A O 1
ATOM 731 N N . GLY A 1 96 ? -12.538 -14.002 34.549 1.00 96.06 96 GLY A N 1
ATOM 732 C CA . GLY A 1 96 ? -11.074 -13.883 34.517 1.00 96.06 96 GLY A CA 1
ATOM 733 C C . GLY A 1 96 ? -10.472 -13.602 33.133 1.00 96.06 96 GLY A C 1
ATOM 734 O O . GLY A 1 96 ? -9.245 -13.533 33.013 1.00 96.06 96 GLY A O 1
ATOM 735 N N . PHE A 1 97 ? -11.305 -13.405 32.109 1.00 94.94 97 PHE A N 1
ATOM 736 C CA . PHE A 1 97 ? -10.896 -13.022 30.760 1.00 94.94 97 PHE A CA 1
ATOM 737 C C . PHE A 1 97 ? -11.637 -11.771 30.286 1.00 94.94 97 PHE A C 1
ATOM 739 O O . PHE A 1 97 ? -12.765 -11.535 30.695 1.00 94.94 97 PHE A O 1
ATOM 746 N N . SER A 1 98 ? -11.010 -10.988 29.403 1.00 93.12 98 SER A N 1
ATOM 747 C CA . SER A 1 98 ? -11.597 -9.779 28.809 1.00 93.12 98 SER A CA 1
ATOM 748 C C . SER A 1 98 ? -11.321 -9.712 27.305 1.00 93.12 98 SER A C 1
ATOM 750 O O . SER A 1 98 ? -10.306 -10.233 26.822 1.00 93.12 98 SER A O 1
ATOM 752 N N . LEU A 1 99 ? -12.233 -9.075 26.563 1.00 93.75 99 LEU A N 1
ATOM 753 C CA . LEU A 1 99 ? -12.103 -8.827 25.128 1.00 93.75 99 LEU A CA 1
ATOM 754 C C . LEU A 1 99 ? -11.547 -7.432 24.854 1.00 93.75 99 LEU A C 1
ATOM 756 O O . LEU A 1 99 ? -12.128 -6.421 25.237 1.00 93.75 99 LEU A O 1
ATOM 760 N N . PHE A 1 100 ? -10.470 -7.381 24.071 1.00 90.88 100 PHE A N 1
ATOM 761 C CA . PHE A 1 100 ? -9.938 -6.136 23.530 1.00 90.88 100 PHE A CA 1
ATOM 762 C C . PHE A 1 100 ? -10.264 -6.005 22.040 1.00 90.88 100 PHE A C 1
ATOM 764 O O . PHE A 1 100 ? -9.843 -6.832 21.226 1.00 90.88 100 PHE A O 1
ATOM 771 N N . ALA A 1 101 ? -10.953 -4.924 21.677 1.00 89.88 101 ALA A N 1
ATOM 772 C CA . ALA A 1 101 ? -11.187 -4.525 20.296 1.00 89.88 101 ALA A CA 1
ATOM 773 C C . ALA A 1 101 ? -10.492 -3.186 20.025 1.00 89.88 101 ALA A C 1
ATOM 775 O O . ALA A 1 101 ? -10.726 -2.204 20.726 1.00 89.88 101 ALA A O 1
ATOM 776 N N . ASN A 1 102 ? -9.650 -3.129 18.989 1.00 87.75 102 ASN A N 1
ATOM 777 C CA . ASN A 1 102 ? -9.092 -1.855 18.547 1.00 87.75 102 ASN A CA 1
ATOM 778 C C . ASN A 1 102 ? -10.159 -1.072 17.772 1.00 87.75 102 ASN A C 1
ATOM 780 O O . ASN A 1 102 ? -10.495 -1.438 16.647 1.00 87.75 102 ASN A O 1
ATOM 784 N N . THR A 1 103 ? -10.659 0.005 18.367 1.00 88.06 103 THR A N 1
ATOM 785 C CA . THR A 1 103 ? -11.662 0.898 17.770 1.00 88.06 103 THR A CA 1
ATOM 786 C C . THR A 1 103 ? -11.041 2.044 16.973 1.00 88.06 103 THR A C 1
ATOM 788 O O . THR A 1 103 ? -11.749 2.761 16.270 1.00 88.06 103 THR A O 1
ATOM 791 N N . GLN A 1 104 ? -9.719 2.222 17.047 1.00 85.50 104 GLN A N 1
ATOM 792 C CA . GLN A 1 104 ? -9.028 3.272 16.313 1.00 85.50 104 GLN A CA 1
ATOM 793 C C . GLN A 1 104 ? -8.709 2.826 14.885 1.00 85.50 104 GLN A C 1
ATOM 795 O O . GLN A 1 104 ? -7.983 1.850 14.656 1.00 85.50 104 GLN A O 1
ATOM 800 N N . VAL A 1 105 ? -9.224 3.590 13.921 1.00 87.25 105 VAL A N 1
ATOM 801 C CA . VAL A 1 105 ? -8.880 3.463 12.503 1.00 87.25 105 VAL A CA 1
ATOM 802 C C . VAL A 1 105 ? -7.525 4.126 12.266 1.00 87.25 105 VAL A C 1
ATOM 804 O O . VAL A 1 105 ? -7.267 5.233 12.733 1.00 87.25 105 VAL A O 1
ATOM 807 N N . ARG A 1 106 ? -6.638 3.448 11.533 1.00 89.50 106 ARG A N 1
ATOM 808 C CA . ARG A 1 106 ? -5.383 4.048 11.073 1.00 89.50 106 ARG A CA 1
ATOM 809 C C . ARG A 1 106 ? -5.634 4.738 9.737 1.00 89.50 106 ARG A C 1
ATOM 811 O O . ARG A 1 106 ? -5.911 4.046 8.758 1.00 89.50 106 ARG A O 1
ATOM 818 N N . SER A 1 107 ? -5.502 6.059 9.697 1.00 93.56 107 SER A N 1
ATOM 819 C CA . SER A 1 107 ? -5.751 6.825 8.477 1.00 93.56 107 SER A CA 1
ATOM 820 C C . SER A 1 107 ? -4.760 6.489 7.356 1.00 93.56 107 SER A C 1
ATOM 822 O O . SER A 1 107 ? -3.682 5.927 7.600 1.00 93.56 107 SER A O 1
ATOM 824 N N . LEU A 1 108 ? -5.136 6.813 6.122 1.00 94.12 108 LEU A N 1
ATOM 825 C CA . LEU A 1 108 ? -4.298 6.662 4.936 1.00 94.12 108 LEU A CA 1
ATOM 826 C C . LEU A 1 108 ? -2.990 7.455 5.062 1.00 94.12 108 LEU A C 1
ATOM 828 O O . LEU A 1 108 ? -1.925 6.917 4.776 1.00 94.12 108 LEU A O 1
ATOM 832 N N . GLU A 1 109 ? -3.052 8.682 5.568 1.00 93.69 109 GLU A N 1
ATOM 833 C CA . GLU A 1 109 ? -1.912 9.589 5.732 1.00 93.69 109 GLU A CA 1
ATOM 834 C C . GLU A 1 109 ? -0.880 8.996 6.700 1.00 93.69 109 GLU A C 1
ATOM 836 O O . GLU A 1 109 ? 0.304 8.898 6.377 1.00 93.69 109 GLU A O 1
ATOM 841 N N . LEU A 1 110 ? -1.325 8.487 7.856 1.00 92.88 110 LEU A N 1
ATOM 842 C CA . LEU A 1 110 ? -0.431 7.827 8.810 1.00 92.88 110 LEU A CA 1
ATOM 843 C C . LEU A 1 110 ? 0.144 6.517 8.247 1.00 92.88 110 LEU A C 1
ATOM 845 O O . LEU A 1 110 ? 1.271 6.132 8.571 1.00 92.88 110 LEU A O 1
ATOM 849 N N . GLN A 1 111 ? -0.619 5.795 7.420 1.00 94.50 111 GLN A N 1
ATOM 850 C CA . GLN A 1 111 ? -0.108 4.612 6.723 1.00 94.50 111 GLN A CA 1
ATOM 851 C C . GLN A 1 111 ? 0.972 4.978 5.701 1.00 94.50 111 GLN A C 1
ATOM 853 O O . GLN A 1 111 ? 2.007 4.312 5.676 1.00 94.50 111 GLN A O 1
ATOM 858 N N . LEU A 1 112 ? 0.763 6.038 4.920 1.00 95.44 112 LEU A N 1
ATOM 859 C CA . LEU A 1 112 ? 1.717 6.564 3.945 1.00 95.44 112 LEU A CA 1
ATOM 860 C C . LEU A 1 112 ? 3.000 7.061 4.608 1.00 95.44 112 LEU A C 1
ATOM 862 O O . LEU A 1 112 ? 4.093 6.673 4.193 1.00 95.44 112 LEU A O 1
ATOM 866 N N . GLN A 1 113 ? 2.879 7.831 5.689 1.00 95.81 113 GLN A N 1
ATOM 867 C CA . GLN A 1 113 ? 4.026 8.277 6.475 1.00 95.81 113 GLN A CA 1
ATOM 868 C C . GLN A 1 113 ? 4.866 7.077 6.933 1.00 95.81 113 GLN A C 1
ATOM 870 O O . GLN A 1 113 ? 6.053 6.975 6.622 1.00 95.81 113 GLN A O 1
ATOM 875 N N . ARG A 1 114 ? 4.231 6.103 7.602 1.00 94.81 114 ARG A N 1
ATOM 876 C CA . ARG A 1 114 ? 4.922 4.900 8.090 1.00 94.81 114 ARG A CA 1
ATOM 877 C C . ARG A 1 114 ? 5.509 4.068 6.958 1.00 94.81 114 ARG A C 1
ATOM 879 O O . ARG A 1 114 ? 6.548 3.450 7.150 1.00 94.81 114 ARG A O 1
ATOM 886 N N . TRP A 1 115 ? 4.857 4.011 5.802 1.00 96.38 115 TRP A N 1
ATOM 887 C CA . TRP A 1 115 ? 5.391 3.328 4.626 1.00 96.38 115 TRP A CA 1
ATOM 888 C C . TRP A 1 115 ? 6.688 3.983 4.138 1.00 96.38 115 TRP A C 1
ATOM 890 O O . TRP A 1 115 ? 7.686 3.292 3.914 1.00 96.38 115 TRP A O 1
ATOM 900 N N . ASN A 1 116 ? 6.689 5.310 4.020 1.00 95.88 116 ASN A N 1
ATOM 901 C CA . ASN A 1 116 ? 7.828 6.084 3.537 1.00 95.88 116 ASN A CA 1
ATOM 902 C C . ASN A 1 116 ? 9.015 6.041 4.514 1.00 95.88 116 ASN A C 1
ATOM 904 O O . ASN A 1 116 ? 10.160 5.874 4.085 1.00 95.88 116 ASN A O 1
ATOM 908 N N . GLU A 1 117 ? 8.750 6.104 5.818 1.00 96.19 117 GLU A N 1
ATOM 909 C CA . GLU A 1 117 ? 9.780 6.141 6.865 1.00 96.19 117 GLU A CA 1
ATOM 910 C C . GLU A 1 117 ? 10.347 4.758 7.231 1.00 96.19 117 GLU A C 1
ATOM 912 O O . GLU A 1 117 ? 11.439 4.669 7.787 1.00 96.19 117 GLU A O 1
ATOM 917 N N . ASN A 1 118 ? 9.650 3.657 6.925 1.00 96.00 118 ASN A N 1
ATOM 918 C CA . ASN A 1 118 ? 10.044 2.332 7.408 1.00 96.00 118 ASN A CA 1
ATOM 919 C C . ASN A 1 118 ? 11.291 1.772 6.679 1.00 96.00 118 ASN A C 1
ATOM 921 O O . ASN A 1 118 ? 11.219 1.462 5.482 1.00 96.00 118 ASN A O 1
ATOM 925 N N . PRO A 1 119 ? 12.410 1.513 7.392 1.00 94.69 119 PRO A N 1
ATOM 926 C CA . PRO A 1 119 ? 13.635 0.993 6.779 1.00 94.69 119 PRO A CA 1
ATOM 927 C C . PRO A 1 119 ? 13.480 -0.407 6.175 1.00 94.69 119 PRO A C 1
ATOM 929 O O . PRO A 1 119 ? 14.106 -0.723 5.166 1.00 94.69 119 PRO A O 1
ATOM 932 N N . ARG A 1 120 ? 12.616 -1.256 6.746 1.00 94.19 120 ARG A N 1
ATOM 933 C CA . ARG A 1 120 ? 12.354 -2.596 6.196 1.00 94.19 120 ARG A CA 1
ATOM 934 C C . ARG A 1 120 ? 11.584 -2.521 4.883 1.00 94.19 120 ARG A C 1
ATOM 936 O O . ARG A 1 120 ? 11.860 -3.304 3.981 1.00 94.19 120 ARG A O 1
ATOM 943 N N . VAL A 1 121 ? 10.652 -1.571 4.758 1.00 95.62 121 VAL A N 1
ATOM 944 C CA . VAL A 1 121 ? 9.974 -1.303 3.479 1.00 95.62 121 VAL A CA 1
ATOM 945 C C . VAL A 1 121 ? 11.002 -0.859 2.445 1.00 95.62 121 VAL A C 1
ATOM 947 O O . VAL A 1 121 ? 10.998 -1.387 1.339 1.00 95.62 121 VAL A O 1
ATOM 950 N N . ALA A 1 122 ? 11.922 0.037 2.817 1.00 95.44 122 ALA A N 1
ATOM 951 C CA . ALA A 1 122 ? 12.997 0.491 1.937 1.00 95.44 122 ALA A CA 1
ATOM 952 C C . ALA A 1 122 ? 13.896 -0.660 1.449 1.00 95.44 122 ALA A C 1
ATOM 954 O O . ALA A 1 122 ? 14.189 -0.735 0.258 1.00 95.44 122 ALA A O 1
ATOM 955 N N . ALA A 1 123 ? 14.283 -1.577 2.342 1.00 95.00 123 ALA A N 1
ATOM 956 C CA . ALA A 1 123 ? 15.125 -2.725 2.003 1.00 95.00 123 ALA A CA 1
ATOM 957 C C . ALA A 1 123 ? 14.455 -3.652 0.973 1.00 95.00 123 ALA A C 1
ATOM 959 O O . ALA A 1 123 ? 15.012 -3.894 -0.097 1.00 95.00 123 ALA A O 1
ATOM 960 N N . VAL A 1 124 ? 13.219 -4.091 1.240 1.00 95.81 124 VAL A N 1
ATOM 961 C CA . VAL A 1 124 ? 12.474 -4.956 0.304 1.00 95.81 124 VAL A CA 1
ATOM 962 C C . VAL A 1 124 ? 12.196 -4.223 -1.012 1.00 95.81 124 VAL A C 1
ATOM 964 O O . VAL A 1 124 ? 12.306 -4.807 -2.089 1.00 95.81 124 VAL A O 1
ATOM 967 N N . ALA A 1 125 ? 11.850 -2.937 -0.945 1.00 96.62 125 ALA A N 1
ATOM 968 C CA . ALA A 1 125 ? 11.643 -2.111 -2.126 1.00 96.62 125 ALA A CA 1
ATOM 969 C C . ALA A 1 125 ? 12.900 -2.054 -3.009 1.00 96.62 125 ALA A C 1
ATOM 971 O O . ALA A 1 125 ? 12.792 -2.174 -4.227 1.00 96.62 125 ALA A O 1
ATOM 972 N N . GLY A 1 126 ? 14.084 -1.924 -2.403 1.00 96.31 126 GLY A N 1
ATOM 973 C CA . GLY A 1 126 ? 15.367 -1.970 -3.103 1.00 96.31 126 GLY A CA 1
ATOM 974 C C . GLY A 1 126 ? 15.624 -3.312 -3.792 1.00 96.31 126 GLY A C 1
ATOM 975 O O . GLY A 1 126 ? 16.014 -3.329 -4.958 1.00 96.31 126 GLY A O 1
ATOM 976 N N . GLU A 1 127 ? 15.341 -4.432 -3.118 1.00 95.81 127 GLU A N 1
ATOM 977 C CA . GLU A 1 127 ? 15.468 -5.774 -3.708 1.00 95.81 127 GLU A CA 1
ATOM 978 C C . GLU A 1 127 ? 14.552 -5.962 -4.924 1.00 95.81 127 GLU A C 1
ATOM 980 O O . GLU A 1 127 ? 15.007 -6.408 -5.982 1.00 95.81 127 GLU A O 1
ATOM 985 N N . LEU A 1 128 ? 13.272 -5.593 -4.789 1.00 97.00 128 LEU A N 1
ATOM 986 C CA . LEU A 1 128 ? 12.310 -5.658 -5.889 1.00 97.00 128 LEU A CA 1
ATOM 987 C C . LEU A 1 128 ? 12.748 -4.763 -7.048 1.00 97.00 128 LEU A C 1
ATOM 989 O O . LEU A 1 128 ? 12.719 -5.199 -8.195 1.00 97.00 128 LEU A O 1
ATOM 993 N N . TYR A 1 129 ? 13.167 -3.531 -6.760 1.00 96.75 129 TYR A N 1
ATOM 994 C CA . TYR A 1 129 ? 13.611 -2.589 -7.783 1.00 96.75 129 TYR A CA 1
ATOM 995 C C . TYR A 1 129 ? 14.819 -3.123 -8.556 1.00 96.75 129 TYR A C 1
ATOM 997 O O . TYR A 1 129 ? 14.812 -3.106 -9.782 1.00 96.75 129 TYR A O 1
ATOM 1005 N N . ALA A 1 130 ? 15.820 -3.673 -7.865 1.00 94.69 130 ALA A N 1
ATOM 1006 C CA . ALA A 1 130 ? 16.977 -4.279 -8.515 1.00 94.69 130 ALA A CA 1
ATOM 1007 C C . ALA A 1 130 ? 16.587 -5.483 -9.391 1.00 94.69 130 ALA A C 1
ATOM 1009 O O . ALA A 1 130 ? 17.148 -5.669 -10.469 1.00 94.69 130 ALA A O 1
ATOM 1010 N N . ALA A 1 131 ? 15.623 -6.299 -8.951 1.00 94.31 131 ALA A N 1
ATOM 1011 C CA . ALA A 1 131 ? 15.100 -7.401 -9.755 1.00 94.31 131 ALA A CA 1
ATOM 1012 C C . ALA A 1 131 ? 14.328 -6.904 -10.987 1.00 94.31 131 ALA A C 1
ATOM 1014 O O . ALA A 1 131 ? 14.512 -7.445 -12.073 1.00 94.31 131 ALA A O 1
ATOM 1015 N N . LEU A 1 132 ? 13.522 -5.853 -10.831 1.00 94.69 132 LEU A N 1
ATOM 1016 C CA . LEU A 1 132 ? 12.762 -5.243 -11.918 1.00 94.69 132 LEU A CA 1
ATOM 1017 C C . LEU A 1 132 ? 13.676 -4.610 -12.973 1.00 94.69 132 LEU A C 1
ATOM 1019 O O . LEU A 1 132 ? 13.430 -4.779 -14.160 1.00 94.69 132 LEU A O 1
ATOM 1023 N N . VAL A 1 133 ? 14.746 -3.924 -12.560 1.00 94.12 133 VAL A N 1
ATOM 1024 C CA . VAL A 1 133 ? 15.750 -3.378 -13.488 1.00 94.12 133 VAL A CA 1
ATOM 1025 C C . VAL A 1 133 ? 16.316 -4.488 -14.378 1.00 94.12 133 VAL A C 1
ATOM 1027 O O . VAL A 1 133 ? 16.279 -4.356 -15.598 1.00 94.12 133 VAL A O 1
ATOM 1030 N N . ARG A 1 134 ? 16.746 -5.612 -13.786 1.00 91.75 134 ARG A N 1
ATOM 1031 C CA . ARG A 1 134 ? 17.280 -6.759 -14.543 1.00 91.75 134 ARG A CA 1
ATOM 1032 C C . ARG A 1 134 ? 16.251 -7.370 -15.496 1.00 91.75 134 ARG A C 1
ATOM 1034 O O . ARG A 1 134 ? 16.586 -7.700 -16.629 1.00 91.75 134 ARG A O 1
ATOM 1041 N N . GLU A 1 135 ? 15.004 -7.504 -15.049 1.00 91.12 135 GLU A N 1
ATOM 1042 C CA . GLU A 1 135 ? 13.904 -8.025 -15.871 1.00 91.12 135 GLU A CA 1
ATOM 1043 C C . GLU A 1 135 ? 13.645 -7.142 -17.103 1.00 91.12 135 GLU A C 1
ATOM 1045 O O . GLU A 1 135 ? 13.435 -7.637 -18.216 1.00 91.12 135 GLU A O 1
ATOM 1050 N N . LEU A 1 136 ? 13.678 -5.818 -16.922 1.00 90.12 136 LEU A N 1
ATOM 1051 C CA . LEU A 1 136 ? 13.450 -4.882 -18.018 1.00 90.12 136 LEU A CA 1
ATOM 1052 C C . LEU A 1 136 ? 14.647 -4.787 -18.971 1.00 90.12 136 LEU A C 1
ATOM 1054 O O . LEU A 1 136 ? 14.445 -4.616 -20.169 1.00 90.12 136 LEU A O 1
ATOM 1058 N N . GLU A 1 137 ? 15.875 -4.922 -18.471 1.00 87.88 137 GLU A N 1
ATOM 1059 C CA . GLU A 1 137 ? 17.086 -4.945 -19.301 1.00 87.88 137 GLU A CA 1
ATOM 1060 C C . GLU A 1 137 ? 17.149 -6.170 -20.218 1.00 87.88 137 GLU A C 1
ATOM 1062 O O . GLU A 1 137 ? 17.622 -6.064 -21.348 1.00 87.88 137 GLU A O 1
ATOM 1067 N N . TRP A 1 138 ? 16.670 -7.323 -19.747 1.00 78.00 138 TRP A N 1
ATOM 1068 C CA . TRP A 1 138 ? 16.760 -8.579 -20.489 1.00 78.00 138 TRP A CA 1
ATOM 1069 C C . TRP A 1 138 ? 15.596 -8.806 -21.464 1.00 78.00 138 TRP A C 1
ATOM 1071 O O . TRP A 1 138 ? 15.806 -9.298 -22.571 1.00 78.00 138 TRP A O 1
ATOM 1081 N N . ALA A 1 139 ? 14.363 -8.482 -21.058 1.00 74.38 139 ALA A N 1
ATOM 1082 C CA . ALA A 1 139 ? 13.161 -9.032 -21.697 1.00 74.38 139 ALA A CA 1
ATOM 1083 C C . ALA A 1 139 ? 12.138 -7.993 -22.193 1.00 74.38 139 ALA A C 1
ATOM 1085 O O . ALA A 1 139 ? 11.055 -8.370 -22.670 1.00 74.38 139 ALA A O 1
ATOM 1086 N N . HIS A 1 140 ? 12.433 -6.692 -22.071 1.00 79.81 140 HIS A N 1
ATOM 1087 C CA . HIS A 1 140 ? 11.447 -5.640 -22.315 1.00 79.81 140 HIS A CA 1
ATOM 1088 C C . HIS A 1 140 ? 11.952 -4.530 -23.255 1.00 79.81 140 HIS A C 1
ATOM 1090 O O . HIS A 1 140 ? 13.088 -4.074 -23.132 1.00 79.81 140 HIS A O 1
ATOM 1096 N N . PRO A 1 141 ? 11.102 -4.050 -24.185 1.00 82.50 141 PRO A N 1
ATOM 1097 C CA . PRO A 1 141 ? 11.409 -2.870 -24.987 1.00 82.50 141 PRO A CA 1
ATOM 1098 C C . PRO A 1 141 ? 11.449 -1.608 -24.118 1.00 82.50 141 PRO A C 1
ATOM 1100 O O . PRO A 1 141 ? 10.807 -1.551 -23.065 1.00 82.50 141 PRO A O 1
ATOM 1103 N N . GLU A 1 142 ? 12.156 -0.572 -24.585 1.00 76.19 142 GLU A N 1
ATOM 1104 C CA . GLU A 1 142 ? 12.255 0.706 -23.867 1.00 76.19 142 GLU A CA 1
ATOM 1105 C C . GLU A 1 142 ? 10.890 1.362 -23.638 1.00 76.19 142 GLU A C 1
ATOM 1107 O O . GLU A 1 142 ? 10.652 1.909 -22.563 1.00 76.19 142 GLU A O 1
ATOM 1112 N N . GLN A 1 143 ? 10.010 1.275 -24.638 1.00 81.88 143 GLN A N 1
ATOM 1113 C CA . GLN A 1 143 ? 8.640 1.767 -24.581 1.00 81.88 143 GLN A CA 1
ATOM 1114 C C . GLN A 1 143 ? 7.676 0.597 -24.359 1.00 81.88 143 GLN A C 1
ATOM 1116 O O . GLN A 1 143 ? 7.739 -0.389 -25.101 1.00 81.88 143 GLN A O 1
ATOM 1121 N N . PRO A 1 144 ? 6.791 0.670 -23.352 1.00 88.38 144 PRO A N 1
ATOM 1122 C CA . PRO A 1 144 ? 5.854 -0.400 -23.071 1.00 88.38 144 PRO A CA 1
ATOM 1123 C C . PRO A 1 144 ? 4.776 -0.515 -24.155 1.00 88.38 144 PRO A C 1
ATOM 1125 O O . PRO A 1 144 ? 4.070 0.443 -24.454 1.00 88.38 144 PRO A O 1
ATOM 1128 N N . GLY A 1 145 ? 4.606 -1.722 -24.691 1.00 90.94 145 GLY A N 1
ATOM 1129 C CA . GLY A 1 145 ? 3.395 -2.133 -25.399 1.00 90.94 145 GLY A CA 1
ATOM 1130 C C . GLY A 1 145 ? 2.507 -2.987 -24.492 1.00 90.94 145 GLY A C 1
ATOM 1131 O O . GLY A 1 145 ? 2.919 -3.381 -23.402 1.00 90.94 145 GLY A O 1
ATOM 1132 N N . VAL A 1 146 ? 1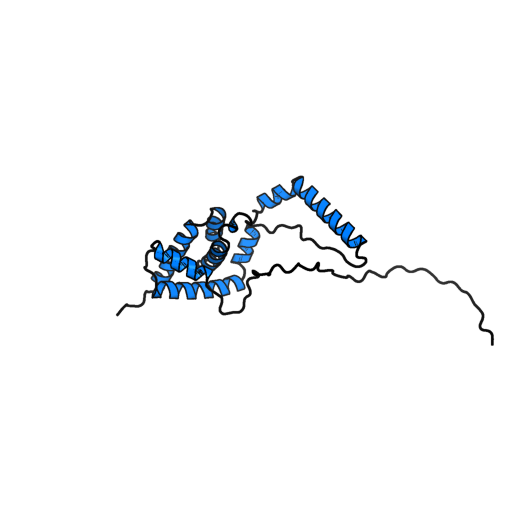.305 -3.340 -24.954 1.00 91.44 146 VAL A N 1
ATOM 1133 C CA . VAL A 1 146 ? 0.336 -4.133 -24.165 1.00 91.44 146 VAL A CA 1
ATOM 1134 C C . VAL A 1 146 ? 0.964 -5.429 -23.634 1.00 91.44 146 VAL A C 1
ATOM 1136 O O . VAL A 1 146 ? 0.994 -5.656 -22.428 1.00 91.44 146 VAL A O 1
ATOM 1139 N N . SER A 1 147 ? 1.582 -6.232 -24.507 1.00 91.88 147 SER A N 1
ATOM 1140 C CA . SER A 1 147 ? 2.187 -7.507 -24.098 1.00 91.88 147 SER A CA 1
ATOM 1141 C C . SER A 1 147 ? 3.358 -7.349 -23.125 1.00 91.88 147 SER A C 1
ATOM 1143 O O . SER A 1 147 ? 3.590 -8.233 -22.304 1.00 91.88 147 SER A O 1
ATOM 1145 N N . SER A 1 148 ? 4.133 -6.262 -23.215 1.00 93.25 148 SER A N 1
ATOM 1146 C CA . SER A 1 148 ? 5.255 -6.041 -22.297 1.00 93.25 148 SER A CA 1
ATOM 1147 C C . SER A 1 148 ? 4.783 -5.492 -20.948 1.00 93.25 148 SER A C 1
ATOM 1149 O O . SER A 1 148 ? 5.366 -5.839 -19.922 1.00 93.25 148 SER A O 1
ATOM 1151 N N . LEU A 1 149 ? 3.690 -4.723 -20.915 1.00 94.94 149 LEU A N 1
ATOM 1152 C CA . LEU A 1 149 ? 3.022 -4.337 -19.669 1.00 94.94 149 LEU A CA 1
ATOM 1153 C C . LEU A 1 149 ? 2.442 -5.543 -18.939 1.00 94.94 149 LEU A C 1
ATOM 1155 O O . LEU A 1 149 ? 2.640 -5.655 -17.732 1.00 94.94 149 LEU A O 1
ATOM 1159 N N . ASP A 1 150 ? 1.794 -6.465 -19.651 1.00 95.44 150 ASP A N 1
ATOM 1160 C CA . ASP A 1 150 ? 1.245 -7.679 -19.042 1.00 95.44 150 ASP A CA 1
ATOM 1161 C C . ASP A 1 150 ? 2.340 -8.561 -18.436 1.00 95.44 150 ASP A C 1
ATOM 1163 O O . ASP A 1 150 ? 2.192 -9.051 -17.314 1.00 95.44 150 ASP A O 1
ATOM 1167 N N . ARG A 1 151 ? 3.482 -8.707 -19.123 1.00 94.31 151 ARG A N 1
ATOM 1168 C CA . ARG A 1 151 ? 4.650 -9.416 -18.576 1.00 94.31 151 ARG A CA 1
ATOM 1169 C C . ARG A 1 151 ? 5.225 -8.718 -17.348 1.00 94.31 151 ARG A C 1
ATOM 1171 O O . ARG A 1 151 ? 5.432 -9.373 -16.330 1.00 94.31 151 ARG A O 1
ATOM 1178 N N . CYS A 1 152 ? 5.413 -7.401 -17.401 1.00 95.81 152 CYS A N 1
ATOM 1179 C CA . CYS A 1 152 ? 5.898 -6.625 -16.261 1.00 95.81 152 CYS A CA 1
ATOM 1180 C C . CYS A 1 152 ? 4.936 -6.716 -15.060 1.00 95.81 152 CYS A C 1
ATOM 1182 O O . CYS A 1 152 ? 5.358 -6.952 -13.927 1.00 95.81 152 CYS A O 1
ATOM 1184 N N . LYS A 1 153 ? 3.622 -6.634 -15.301 1.00 97.06 153 LYS A N 1
ATOM 1185 C CA . LYS A 1 153 ? 2.582 -6.850 -14.285 1.00 97.06 153 LYS A CA 1
ATOM 1186 C C . LYS A 1 153 ? 2.675 -8.249 -13.679 1.00 97.06 153 LYS A C 1
ATOM 1188 O O . LYS A 1 153 ? 2.661 -8.379 -12.453 1.00 97.06 153 LYS A O 1
ATOM 1193 N N . ALA A 1 154 ? 2.783 -9.285 -14.511 1.00 96.62 154 ALA A N 1
ATOM 1194 C CA . ALA A 1 154 ? 2.916 -10.667 -14.059 1.00 96.62 154 ALA A CA 1
ATOM 1195 C C . ALA A 1 154 ? 4.185 -10.865 -13.218 1.00 96.62 154 ALA A C 1
ATOM 1197 O O . ALA A 1 154 ? 4.117 -11.475 -12.149 1.00 96.62 154 ALA A O 1
ATOM 1198 N N . PHE A 1 155 ? 5.310 -10.281 -13.641 1.00 96.44 155 PHE A N 1
ATOM 1199 C CA . PHE A 1 155 ? 6.555 -10.269 -12.880 1.00 96.44 155 PHE A CA 1
ATOM 1200 C C . PHE A 1 155 ? 6.368 -9.617 -11.507 1.00 96.44 155 PHE A C 1
ATOM 1202 O O . PHE A 1 155 ? 6.672 -10.242 -10.491 1.00 96.44 155 PHE A O 1
ATOM 1209 N N . LEU A 1 156 ? 5.813 -8.399 -11.445 1.00 97.00 156 LEU A N 1
ATOM 1210 C CA . LEU A 1 156 ? 5.587 -7.695 -10.179 1.00 97.00 156 LEU A CA 1
ATOM 1211 C C . LEU A 1 156 ? 4.732 -8.537 -9.226 1.00 97.00 156 LEU A C 1
ATOM 1213 O O . LEU A 1 156 ? 5.113 -8.745 -8.074 1.00 97.00 156 LEU A O 1
ATOM 1217 N N . ILE A 1 157 ? 3.600 -9.062 -9.700 1.00 96.69 157 ILE A N 1
ATOM 1218 C CA . ILE A 1 157 ? 2.692 -9.883 -8.886 1.00 96.69 157 ILE A CA 1
ATOM 1219 C C . ILE A 1 157 ? 3.384 -11.174 -8.416 1.00 96.69 157 ILE A C 1
ATOM 1221 O O . ILE A 1 157 ? 3.242 -11.558 -7.248 1.00 96.69 157 ILE A O 1
ATOM 1225 N N . GLY A 1 158 ? 4.137 -11.825 -9.306 1.00 96.12 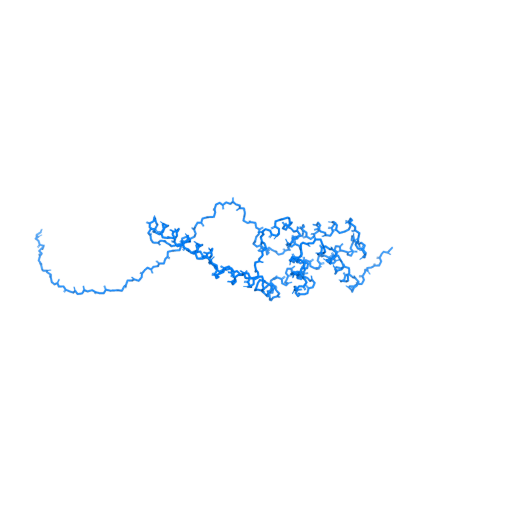158 GLY A N 1
ATOM 1226 C CA . GLY A 1 158 ? 4.807 -13.103 -9.068 1.00 96.12 158 GLY A CA 1
ATOM 1227 C C . GLY A 1 158 ? 6.085 -13.014 -8.232 1.00 96.12 158 GLY A C 1
ATOM 1228 O O . GLY A 1 158 ? 6.467 -14.005 -7.607 1.00 96.12 158 GLY A O 1
ATOM 1229 N N . TRP A 1 159 ? 6.722 -11.841 -8.167 1.00 95.69 159 TRP A N 1
ATOM 1230 C CA . TRP A 1 159 ? 7.987 -11.649 -7.462 1.00 95.69 159 TRP A CA 1
ATOM 1231 C C . TRP A 1 159 ? 7.881 -12.001 -5.972 1.00 95.69 159 TRP A C 1
ATOM 1233 O O . TRP A 1 159 ? 6.897 -11.665 -5.293 1.00 95.69 159 TRP A O 1
ATOM 1243 N N . ARG A 1 160 ? 8.924 -12.651 -5.447 1.00 92.06 160 ARG A N 1
ATOM 1244 C CA . ARG A 1 160 ? 9.071 -13.011 -4.033 1.00 92.06 160 ARG A CA 1
ATOM 1245 C C . ARG A 1 160 ? 10.394 -12.452 -3.493 1.00 92.06 160 ARG A C 1
ATOM 1247 O O . ARG A 1 160 ? 11.400 -12.585 -4.185 1.00 92.06 160 ARG A O 1
ATOM 1254 N N . PRO A 1 161 ? 10.406 -11.862 -2.285 1.00 87.50 161 PRO A N 1
ATOM 1255 C CA . PRO A 1 161 ? 11.641 -11.403 -1.658 1.00 87.50 161 PRO A CA 1
ATOM 1256 C C . PRO A 1 161 ? 12.555 -12.587 -1.336 1.00 87.50 161 PRO A C 1
ATOM 1258 O O . PRO A 1 161 ? 12.076 -13.656 -0.949 1.00 87.50 161 PRO A O 1
ATOM 1261 N N . SER A 1 162 ? 13.865 -12.384 -1.483 1.00 79.19 162 SER A N 1
ATOM 1262 C CA . SER A 1 162 ? 14.885 -13.404 -1.196 1.00 79.19 162 SER A CA 1
ATOM 1263 C C . SER A 1 162 ? 15.016 -13.659 0.304 1.00 79.19 162 SER A C 1
ATOM 1265 O O . SER A 1 162 ? 15.356 -14.755 0.741 1.00 79.19 162 SER A O 1
ATOM 1267 N N . VAL A 1 163 ? 14.711 -12.641 1.105 1.00 59.06 163 VAL A N 1
ATOM 1268 C CA . VAL A 1 163 ? 14.632 -12.746 2.557 1.00 59.06 163 VAL A CA 1
ATOM 1269 C C . VAL A 1 163 ? 13.203 -13.125 2.927 1.00 59.06 163 VAL A C 1
ATOM 1271 O O . VAL A 1 163 ? 12.252 -12.543 2.402 1.00 59.06 163 VAL A O 1
ATOM 1274 N N . GLY A 1 164 ? 13.034 -14.058 3.867 1.00 50.69 164 GLY A N 1
ATOM 1275 C CA . GLY A 1 164 ? 11.752 -14.440 4.475 1.00 50.69 164 GLY A CA 1
ATOM 1276 C C . GLY A 1 164 ? 11.066 -13.316 5.269 1.00 50.69 164 GLY A C 1
ATOM 1277 O O . GLY A 1 164 ? 10.539 -13.546 6.354 1.00 50.69 164 GLY A O 1
ATOM 1278 N N . CYS A 1 165 ? 11.054 -12.088 4.755 1.00 42.16 165 CYS A N 1
ATOM 1279 C CA . CYS A 1 165 ? 10.200 -11.006 5.199 1.00 42.16 165 CYS A CA 1
ATOM 1280 C C . CYS A 1 165 ? 8.771 -11.344 4.781 1.00 42.16 165 CYS A C 1
ATOM 1282 O O . CYS A 1 165 ? 8.278 -10.938 3.727 1.00 42.16 165 CYS A O 1
ATOM 1284 N N . ALA A 1 166 ? 8.104 -12.124 5.627 1.00 41.44 166 ALA A N 1
ATOM 1285 C CA . ALA A 1 166 ? 6.666 -12.270 5.614 1.00 41.44 166 ALA A CA 1
ATOM 1286 C C . ALA A 1 166 ? 6.028 -10.873 5.683 1.00 41.44 166 ALA A C 1
ATOM 1288 O O . ALA A 1 166 ? 5.839 -10.302 6.757 1.00 41.44 166 ALA A O 1
ATOM 1289 N N . PHE A 1 167 ? 5.662 -10.316 4.529 1.00 44.22 167 PHE A N 1
ATOM 1290 C CA . PHE A 1 167 ? 4.561 -9.369 4.482 1.00 44.22 167 PHE A CA 1
ATOM 1291 C C . PHE A 1 167 ? 3.356 -10.129 5.025 1.00 44.22 167 PHE A C 1
ATOM 1293 O O . PHE A 1 167 ? 2.928 -11.121 4.433 1.00 44.22 167 PHE A O 1
ATOM 1300 N N . GLY A 1 168 ? 2.867 -9.729 6.199 1.00 46.62 168 GLY A N 1
ATOM 1301 C CA . GLY A 1 168 ? 1.680 -10.314 6.809 1.00 46.62 168 GLY A CA 1
ATOM 1302 C C . GLY A 1 168 ? 0.518 -10.260 5.821 1.00 46.62 168 GLY A C 1
ATOM 1303 O O . GLY A 1 168 ? -0.087 -9.213 5.632 1.00 46.62 168 GLY A O 1
ATOM 1304 N N . GLY A 1 169 ? 0.241 -11.380 5.157 1.00 45.06 169 GLY A N 1
ATOM 1305 C CA . GLY A 1 169 ? -0.642 -11.378 3.994 1.00 45.06 169 GLY A CA 1
ATOM 1306 C C . GLY A 1 169 ? -0.943 -12.763 3.433 1.00 45.06 169 GLY A C 1
ATOM 1307 O O . GLY A 1 169 ? -1.058 -12.919 2.226 1.00 45.06 169 GLY A O 1
ATOM 1308 N N . ALA A 1 170 ? -1.049 -13.767 4.301 1.00 35.47 170 ALA A N 1
ATOM 1309 C CA . ALA A 1 170 ? -1.824 -14.981 4.057 1.00 35.47 170 ALA A CA 1
ATOM 1310 C C . ALA A 1 170 ? -2.124 -15.636 5.410 1.00 35.47 170 ALA A C 1
ATOM 1312 O O . ALA A 1 170 ? -1.551 -16.662 5.768 1.00 35.47 170 ALA A O 1
ATOM 1313 N N . ARG A 1 171 ? -3.021 -15.035 6.205 1.00 36.59 171 ARG A N 1
ATOM 1314 C CA . ARG A 1 171 ? -3.748 -15.867 7.167 1.00 36.59 171 ARG A CA 1
ATOM 1315 C C . ARG A 1 171 ? -4.762 -16.646 6.347 1.00 36.59 171 ARG A C 1
ATOM 1317 O O . ARG A 1 171 ? -5.785 -16.095 5.954 1.00 36.59 171 ARG A O 1
ATOM 1324 N N . SER A 1 172 ? -4.427 -17.903 6.073 1.00 33.44 172 SER A N 1
ATOM 1325 C CA . SER A 1 172 ? -5.425 -18.941 5.849 1.00 33.44 172 SER A CA 1
ATOM 1326 C C . SER A 1 172 ? -6.544 -18.738 6.870 1.00 33.44 172 SER A C 1
ATOM 1328 O O . SER A 1 172 ? -6.271 -18.526 8.058 1.00 33.44 172 SER A O 1
ATOM 1330 N N . VAL A 1 173 ? -7.786 -18.706 6.395 1.00 36.38 173 VAL A N 1
ATOM 1331 C CA . VAL A 1 173 ? -8.978 -18.658 7.237 1.00 36.38 173 VAL A CA 1
ATOM 1332 C C . VAL A 1 173 ? -9.052 -19.994 7.974 1.00 36.38 173 VAL A C 1
ATOM 1334 O O . VAL A 1 173 ? -9.728 -20.927 7.565 1.00 36.38 173 VAL A O 1
ATOM 1337 N N . ARG A 1 174 ? -8.296 -20.107 9.062 1.00 33.97 174 ARG A N 1
ATOM 1338 C CA . ARG A 1 174 ? -8.645 -20.960 10.190 1.00 33.97 174 ARG A CA 1
ATOM 1339 C C . ARG A 1 174 ? -9.127 -20.020 11.279 1.00 33.97 174 ARG A C 1
ATOM 1341 O O . ARG A 1 174 ? -8.477 -19.006 11.541 1.00 33.97 174 ARG A O 1
ATOM 1348 N N . ALA A 1 175 ? -10.310 -20.328 11.806 1.00 39.09 175 ALA A N 1
ATOM 1349 C CA . ALA A 1 175 ? -11.021 -19.592 12.843 1.00 39.09 175 ALA A CA 1
ATOM 1350 C C . ALA A 1 175 ? -10.045 -18.900 13.808 1.00 39.09 175 ALA A C 1
ATOM 1352 O O . ALA A 1 175 ? -9.233 -19.553 14.463 1.00 39.09 175 ALA A O 1
ATOM 1353 N N . ARG A 1 176 ? -10.059 -17.562 13.829 1.00 36.19 176 ARG A N 1
ATOM 1354 C CA . ARG A 1 176 ? -9.194 -16.796 14.728 1.00 36.19 176 ARG A CA 1
ATOM 1355 C C . ARG A 1 176 ? -9.711 -16.979 16.149 1.00 36.19 176 ARG A C 1
ATOM 1357 O O . ARG A 1 176 ? -10.744 -16.429 16.507 1.00 36.19 176 ARG A O 1
ATOM 1364 N N . THR A 1 177 ? -8.952 -17.734 16.930 1.00 34.94 177 THR A N 1
ATOM 1365 C CA . THR A 1 177 ? -9.048 -17.832 18.382 1.00 34.94 177 THR A CA 1
ATOM 1366 C C . THR A 1 177 ? -9.039 -16.436 19.004 1.00 34.94 177 THR A C 1
ATOM 1368 O O . THR A 1 177 ? -8.167 -15.614 18.704 1.00 34.94 177 THR A O 1
ATOM 1371 N N . VAL A 1 178 ? -10.018 -16.181 19.869 1.00 38.31 178 VAL A N 1
ATOM 1372 C CA . VAL A 1 178 ? -10.055 -15.040 20.784 1.00 38.31 178 VAL A CA 1
ATOM 1373 C C . VAL A 1 178 ? -8.814 -15.100 21.675 1.00 38.31 178 VAL A C 1
ATOM 1375 O O . VAL A 1 178 ? -8.581 -16.092 22.362 1.00 38.31 178 VAL A O 1
ATOM 1378 N N . ALA A 1 179 ? -7.982 -14.058 21.641 1.00 41.09 179 ALA A N 1
ATOM 1379 C CA . ALA A 1 179 ? -6.818 -13.966 22.513 1.00 41.09 179 ALA A CA 1
ATOM 1380 C C . ALA A 1 179 ? -7.248 -13.414 23.877 1.00 41.09 179 ALA A C 1
ATOM 1382 O O . ALA A 1 179 ? -7.212 -12.211 24.121 1.00 41.09 179 ALA A O 1
ATOM 1383 N N . CYS A 1 180 ? -7.651 -14.326 24.752 1.00 30.88 180 CYS A N 1
ATOM 1384 C CA . CYS A 1 180 ? -7.855 -14.098 26.172 1.00 30.88 180 CYS A CA 1
ATOM 1385 C C . CYS A 1 180 ? -6.538 -13.695 26.855 1.00 30.88 180 CYS A C 1
ATOM 1387 O O . CYS A 1 180 ? -5.616 -14.506 26.948 1.00 30.88 180 CYS A O 1
ATOM 1389 N N . ARG A 1 181 ? -6.434 -12.459 27.359 1.00 41.62 181 ARG A N 1
ATOM 1390 C CA . ARG A 1 181 ? -5.380 -12.092 28.320 1.00 41.62 181 ARG A CA 1
ATOM 1391 C C . ARG A 1 181 ? -5.948 -12.163 29.731 1.00 41.62 181 ARG A C 1
ATOM 1393 O O . ARG A 1 181 ? -6.961 -11.536 30.016 1.00 41.62 181 ARG A O 1
ATOM 1400 N N . ARG A 1 182 ? -5.268 -12.908 30.600 1.00 34.28 182 ARG A N 1
ATOM 1401 C CA . ARG A 1 182 ? -5.507 -12.936 32.045 1.00 34.28 182 ARG A CA 1
ATOM 1402 C C . ARG A 1 182 ? -4.589 -11.898 32.687 1.00 34.28 182 ARG A C 1
ATOM 1404 O O . ARG A 1 182 ? -3.375 -12.001 32.528 1.00 34.28 182 ARG A O 1
ATOM 1411 N N . PHE A 1 183 ? -5.149 -10.910 33.379 1.00 41.44 183 PHE A N 1
ATOM 1412 C CA . PHE A 1 183 ? -4.383 -10.036 34.272 1.00 41.44 183 PHE A CA 1
ATOM 1413 C C . PHE A 1 183 ? -4.562 -10.510 35.725 1.00 41.44 183 PHE A C 1
ATOM 1415 O O . PHE A 1 183 ? -5.668 -10.915 36.089 1.00 41.44 183 PHE A O 1
ATOM 1422 N N . PRO A 1 184 ? -3.499 -10.513 36.550 1.00 40.09 184 PRO A N 1
ATOM 1423 C CA . PRO A 1 184 ? -3.613 -10.779 37.978 1.00 40.09 184 PRO A CA 1
ATOM 1424 C C . PRO A 1 184 ? -4.292 -9.580 38.653 1.00 40.09 184 PRO A C 1
ATOM 1426 O O . PRO A 1 184 ? -3.810 -8.456 38.544 1.00 40.09 184 PRO A O 1
ATOM 1429 N N . GLY A 1 185 ? -5.438 -9.816 39.290 1.00 34.41 185 GLY A N 1
ATOM 1430 C CA . GLY A 1 185 ? -6.163 -8.795 40.042 1.00 34.41 185 GLY A CA 1
ATOM 1431 C C . GLY A 1 185 ? -5.449 -8.424 41.341 1.00 34.41 185 GLY A C 1
ATOM 1432 O O . GLY A 1 185 ? -4.926 -9.297 42.037 1.00 34.41 185 GLY A O 1
ATOM 1433 N N . ASP A 1 186 ? -5.463 -7.124 41.634 1.00 36.62 186 ASP A N 1
ATOM 1434 C CA . ASP A 1 186 ? -5.061 -6.489 42.886 1.00 36.62 186 ASP A CA 1
ATOM 1435 C C . ASP A 1 186 ? -5.644 -7.201 44.116 1.00 36.62 186 ASP A C 1
ATOM 1437 O O . ASP A 1 186 ? -6.859 -7.303 44.286 1.00 36.62 186 ASP A O 1
ATOM 1441 N N . ALA A 1 187 ? -4.765 -7.634 45.020 1.00 40.19 187 ALA A N 1
ATOM 1442 C CA . ALA A 1 187 ? -5.118 -7.999 46.385 1.00 40.19 187 ALA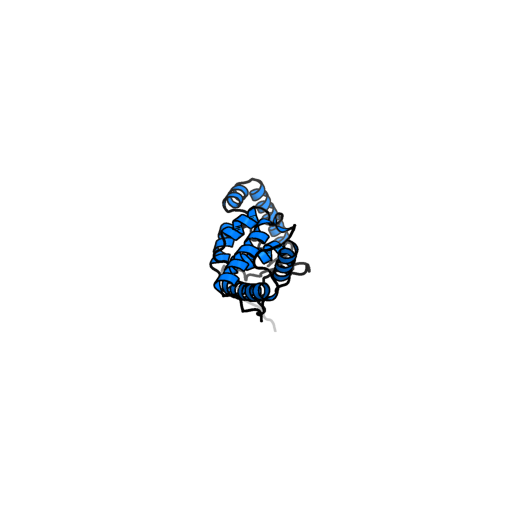 A CA 1
ATOM 1443 C C . ALA A 1 187 ? -4.633 -6.886 47.323 1.00 40.19 187 ALA A C 1
ATOM 1445 O O . ALA A 1 187 ? -3.487 -6.880 47.767 1.00 40.19 187 ALA A O 1
ATOM 1446 N N . GLY A 1 188 ? -5.515 -5.932 47.622 1.00 32.69 188 GLY A N 1
ATOM 1447 C CA . GLY A 1 188 ? -5.280 -4.888 48.615 1.00 32.69 188 GLY A CA 1
ATOM 1448 C C . GLY A 1 188 ? -6.568 -4.545 49.355 1.00 32.69 188 GLY A C 1
ATOM 1449 O O . GLY A 1 188 ? -7.462 -3.933 48.782 1.00 32.69 188 GLY A O 1
ATOM 1450 N N . GLY A 1 189 ? -6.666 -4.926 50.633 1.00 29.50 189 GLY A N 1
ATOM 1451 C CA . GLY A 1 189 ? -7.786 -4.527 51.493 1.00 29.50 189 GLY A CA 1
ATOM 1452 C C . GLY A 1 189 ? -7.892 -5.323 52.792 1.00 29.50 189 GLY A C 1
ATOM 1453 O O . GLY A 1 189 ? -8.552 -6.351 52.853 1.00 29.50 189 GLY A O 1
ATOM 1454 N N . ALA A 1 190 ? -7.222 -4.835 53.833 1.00 34.81 190 ALA A N 1
ATOM 1455 C CA . ALA A 1 190 ? -7.164 -5.390 55.182 1.00 34.81 190 ALA A CA 1
ATOM 1456 C C . ALA A 1 190 ? -8.493 -5.310 55.963 1.00 34.81 190 ALA A C 1
ATOM 1458 O O . ALA A 1 190 ? -9.196 -4.313 55.851 1.00 34.81 190 ALA A O 1
ATOM 1459 N N . HIS A 1 191 ? -8.742 -6.254 56.889 1.00 31.39 191 HIS A N 1
ATOM 1460 C CA . HIS A 1 191 ? -9.346 -5.929 58.192 1.00 31.39 191 HIS A CA 1
ATOM 1461 C C . HIS A 1 191 ? -9.162 -7.012 59.283 1.00 31.39 191 HIS A C 1
ATOM 1463 O O . HIS A 1 191 ? -9.679 -8.115 59.202 1.00 31.39 191 HIS A O 1
ATOM 1469 N N . ARG A 1 192 ? -8.445 -6.591 60.336 1.00 35.31 192 ARG A N 1
ATOM 1470 C CA . ARG A 1 192 ? -8.609 -6.817 61.792 1.00 35.31 192 ARG A CA 1
ATOM 1471 C C . ARG A 1 192 ? -8.792 -8.221 62.412 1.00 35.31 192 ARG A C 1
ATOM 1473 O O . ARG A 1 192 ? -9.767 -8.927 62.221 1.00 35.31 192 ARG A O 1
ATOM 1480 N N . ARG A 1 193 ? -7.890 -8.437 63.381 1.00 38.75 193 ARG A N 1
ATOM 1481 C CA . ARG A 1 193 ? -7.888 -9.348 64.539 1.00 38.75 193 ARG A CA 1
ATOM 1482 C C . ARG A 1 193 ? -9.243 -9.471 65.268 1.00 38.75 193 ARG A C 1
ATOM 1484 O O . ARG A 1 193 ? -9.808 -8.442 65.636 1.00 38.75 193 ARG A O 1
ATOM 1491 N N . ARG A 1 194 ? -9.593 -10.687 65.712 1.00 33.31 194 ARG A N 1
ATOM 1492 C CA . ARG A 1 194 ? -9.965 -10.970 67.116 1.00 33.31 194 ARG A CA 1
ATOM 1493 C C . ARG A 1 194 ? -9.932 -12.473 67.433 1.00 33.31 194 ARG A C 1
ATOM 1495 O O . ARG A 1 194 ? -10.276 -13.300 66.607 1.00 33.31 194 ARG A O 1
ATOM 1502 N N . HIS A 1 195 ? -9.449 -12.730 68.645 1.00 33.03 195 HIS A N 1
ATOM 1503 C CA . HIS A 1 195 ? -9.486 -13.934 69.473 1.00 33.03 195 HIS A CA 1
ATOM 1504 C C . HIS A 1 195 ? -10.573 -14.973 69.172 1.00 33.03 195 HIS A C 1
ATOM 1506 O O . HIS A 1 195 ? -11.736 -14.603 69.135 1.00 33.03 195 HIS A O 1
ATOM 1512 N N . GLU A 1 196 ? -10.199 -16.257 69.232 1.00 34.62 196 GLU A N 1
ATOM 1513 C CA . GLU A 1 196 ? -10.827 -17.211 70.159 1.00 34.62 196 GLU A CA 1
ATOM 1514 C C . GLU A 1 196 ? -9.932 -18.432 70.428 1.00 34.62 196 GLU A C 1
ATOM 1516 O O . GLU A 1 196 ? -9.136 -18.863 69.596 1.00 34.62 196 GLU A O 1
ATOM 1521 N N . ARG A 1 197 ? -9.993 -18.889 71.681 1.00 36.88 197 ARG A N 1
ATOM 1522 C CA . ARG A 1 197 ? -9.203 -19.959 72.296 1.00 36.88 197 ARG A CA 1
ATOM 1523 C C . ARG A 1 197 ? -9.973 -21.286 72.232 1.00 36.88 197 ARG A C 1
ATOM 1525 O O . ARG A 1 197 ? -11.191 -21.279 72.149 1.00 36.88 197 ARG A O 1
ATOM 1532 N N . CYS A 1 198 ? -9.230 -22.366 72.490 1.00 32.78 198 CYS A N 1
ATOM 1533 C CA . CYS A 1 198 ? -9.672 -23.666 73.011 1.00 32.78 198 CYS A CA 1
ATOM 1534 C C . CYS A 1 198 ? -10.462 -24.591 72.071 1.00 32.78 198 CYS A C 1
ATOM 1536 O O . CYS A 1 198 ? -11.662 -24.438 71.886 1.00 32.78 198 CYS A O 1
ATOM 1538 N N . SER A 1 199 ? -9.840 -25.708 71.683 1.00 37.00 199 SER A N 1
ATOM 1539 C CA . SER A 1 199 ? -9.994 -26.993 72.400 1.00 37.00 199 SER A CA 1
ATOM 1540 C C . SER A 1 199 ? -9.404 -28.129 71.557 1.00 37.00 199 SER A C 1
ATOM 1542 O O . SER A 1 199 ? -10.017 -28.548 70.583 1.00 37.00 199 SER A O 1
ATOM 1544 N N . HIS A 1 200 ? -8.251 -28.672 71.957 1.00 34.56 200 HIS A N 1
ATOM 1545 C CA . HIS A 1 200 ? -7.868 -30.035 71.586 1.00 34.56 200 HIS A CA 1
ATOM 1546 C C . HIS A 1 200 ? -8.036 -30.914 72.824 1.00 34.56 200 HIS A C 1
ATOM 1548 O O . HIS A 1 200 ? -7.387 -30.695 73.848 1.00 34.56 200 HIS A O 1
ATOM 1554 N N . ARG A 1 201 ? -8.965 -31.866 72.730 1.00 39.25 201 ARG A N 1
ATOM 1555 C CA . ARG A 1 201 ? -9.030 -33.043 73.594 1.00 39.25 201 ARG A CA 1
ATOM 1556 C C . ARG A 1 201 ? -8.128 -34.126 72.998 1.00 39.25 201 ARG A C 1
ATOM 1558 O O . ARG A 1 201 ? -8.162 -34.298 71.784 1.00 39.25 201 ARG A O 1
ATOM 1565 N N . ALA A 1 202 ? -7.397 -34.757 73.921 1.00 44.41 202 ALA A N 1
ATOM 1566 C CA . ALA A 1 202 ? -6.919 -36.144 74.009 1.00 44.41 202 ALA A CA 1
ATOM 1567 C C . ALA A 1 202 ? -6.532 -36.874 72.717 1.00 44.41 202 ALA A C 1
ATOM 1569 O O . ALA A 1 202 ? -7.435 -37.159 71.903 1.00 44.41 202 ALA A O 1
#

pLDDT: mean 80.99, std 23.0, range [29.5, 98.12]

Foldseek 3Di:
DDDFDDPVLLVLLLVQLLLVLLVPADPVLSVLLVLAPDSLLSLLSSLVRLLCPPVDVVPDFAAPVRQVVCCPDPVLVVVVVVVVVVQVVVCVVPPQWTADDDSDGDGPVNVRVCCRPPVVSVVQSVQLSVVLSVCCRPPHDSHDDPVRSVVSSCCSNPDDGPDPPPPPPDPDPDPDDGDTDGDDDDDDDDDDDDDDDDDDDD